Protein AF-A0A352DT63-F1 (afdb_monomer)

Solvent-accessible surface area (backbone atoms only — not comparable to full-atom values): 11750 Å² total; per-residue (Å²): 134,89,80,90,82,90,89,78,76,78,71,71,62,65,70,66,62,72,73,72,70,85,79,79,80,89,70,88,74,76,84,83,75,89,85,65,89,68,64,56,59,55,52,52,47,53,51,46,47,52,53,37,53,51,38,51,52,53,45,51,51,46,51,5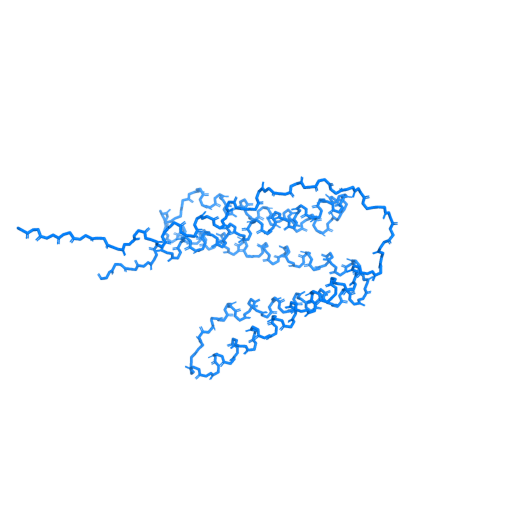3,48,32,65,74,59,87,46,72,73,58,52,73,69,57,54,52,50,42,51,53,51,37,58,54,34,52,52,51,44,50,24,64,75,62,76,40,74,66,51,55,49,56,52,49,33,54,50,28,48,55,50,26,51,51,32,46,54,52,38,56,47,51,52,53,46,22,74,79,34,68,85,79,48,55,72,65,58,54,52,53,35,51,53,48,27,53,53,26,49,51,49,28,50,43,53,74,40,55,84,78,43,83,41,75,65,52,52,50,48,57,52,50,52,52,52,51,52,52,51,53,52,51,51,52,53,54,57,58,57,68,71,68,63,76,80,131

Structure (mmCIF, N/CA/C/O backbone):
data_AF-A0A352DT63-F1
#
_entry.id   AF-A0A352DT63-F1
#
loop_
_atom_site.group_PDB
_atom_site.id
_atom_site.type_symbol
_atom_site.label_atom_id
_atom_site.label_alt_id
_atom_site.label_comp_id
_atom_site.label_asym_id
_atom_site.label_entity_id
_atom_site.label_seq_id
_atom_site.pdbx_PDB_ins_code
_atom_site.Cartn_x
_atom_site.Cartn_y
_atom_site.Cartn_z
_atom_site.occupancy
_atom_site.B_iso_or_equiv
_atom_site.auth_seq_id
_atom_site.auth_comp_id
_atom_site.auth_asym_id
_atom_site.auth_atom_id
_atom_site.pdbx_PDB_model_num
ATOM 1 N N . MET A 1 1 ? -39.890 36.787 19.859 1.00 37.75 1 MET A N 1
ATOM 2 C CA . MET A 1 1 ? -39.275 37.767 18.934 1.00 37.75 1 MET A CA 1
ATOM 3 C C . MET A 1 1 ? -37.841 37.299 18.679 1.00 37.75 1 MET A C 1
ATOM 5 O O . MET A 1 1 ? -37.093 37.230 19.637 1.00 37.75 1 MET A O 1
ATOM 9 N N . HIS A 1 2 ? -37.571 36.557 17.591 1.00 39.00 2 HIS A N 1
ATOM 10 C CA . HIS A 1 2 ? -36.960 37.035 16.320 1.00 39.00 2 HIS A CA 1
ATOM 11 C C . HIS A 1 2 ? -35.608 37.739 16.563 1.00 39.00 2 HIS A C 1
ATOM 13 O O . HIS A 1 2 ? -35.592 38.704 17.307 1.00 39.00 2 HIS A O 1
ATOM 19 N N . ALA A 1 3 ? -34.448 37.323 16.036 1.00 39.38 3 ALA A N 1
ATOM 20 C CA . ALA A 1 3 ? -34.068 36.844 14.695 1.00 39.38 3 ALA A CA 1
ATOM 21 C C . ALA A 1 3 ? -32.770 35.979 14.798 1.00 39.38 3 ALA A C 1
ATOM 23 O O . ALA A 1 3 ? -31.960 36.230 15.680 1.00 39.38 3 ALA A O 1
ATOM 24 N N . ARG A 1 4 ? -32.606 34.836 14.097 1.00 42.03 4 ARG A N 1
ATOM 25 C CA . ARG A 1 4 ? -32.026 34.654 12.731 1.00 42.03 4 ARG A CA 1
ATOM 26 C C . ARG A 1 4 ? -30.6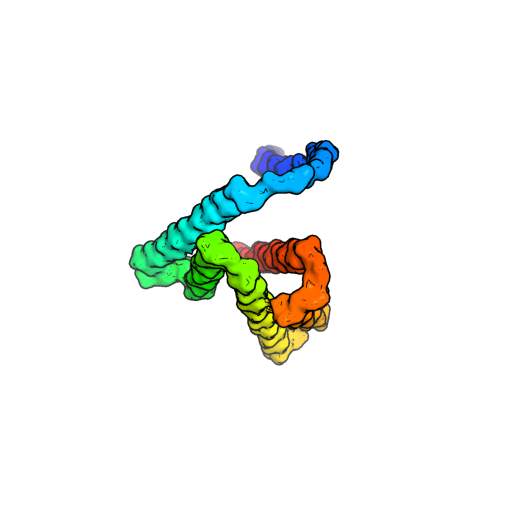49 35.344 12.567 1.00 42.03 4 ARG A C 1
ATOM 28 O O . ARG A 1 4 ? -30.526 36.492 12.939 1.00 42.03 4 ARG A O 1
ATOM 35 N N . SER A 1 5 ? -29.607 34.830 11.908 1.00 45.44 5 SER A N 1
ATOM 36 C CA . SER A 1 5 ? -29.366 33.659 11.052 1.00 45.44 5 SER A CA 1
ATOM 37 C C . SER A 1 5 ? -28.045 33.931 10.289 1.00 45.44 5 SER A C 1
ATOM 39 O O . SER A 1 5 ? -27.825 35.071 9.902 1.00 45.44 5 SER A O 1
ATOM 41 N N . ARG A 1 6 ? -27.304 32.868 9.923 1.00 50.22 6 ARG A N 1
ATOM 42 C CA . ARG A 1 6 ? -26.313 32.742 8.813 1.00 50.22 6 ARG A CA 1
ATOM 43 C C . ARG A 1 6 ? -24.900 33.329 8.979 1.00 50.22 6 ARG A C 1
ATOM 45 O O . ARG A 1 6 ? -24.701 34.520 8.816 1.00 50.22 6 ARG A O 1
ATOM 52 N N . SER A 1 7 ? -23.911 32.426 9.042 1.00 41.22 7 SER A N 1
ATOM 53 C CA . SER A 1 7 ? -22.659 32.515 8.258 1.00 41.22 7 SER A CA 1
ATOM 54 C C . SER A 1 7 ? -21.830 31.215 8.354 1.00 41.22 7 SER A C 1
ATOM 56 O O . SER A 1 7 ? -20.724 31.205 8.881 1.00 41.22 7 SER A O 1
ATOM 58 N N . VAL A 1 8 ? -22.353 30.079 7.873 1.00 45.84 8 VAL A N 1
ATOM 59 C CA . VAL A 1 8 ? -21.548 28.833 7.728 1.00 45.84 8 VAL A CA 1
ATOM 60 C C . VAL A 1 8 ? -21.597 28.284 6.288 1.00 45.84 8 VAL A C 1
ATOM 62 O O . VAL A 1 8 ? -20.957 27.294 5.950 1.00 45.84 8 VAL A O 1
ATOM 65 N N . GLY A 1 9 ? -22.315 28.960 5.384 1.00 43.62 9 GLY A N 1
ATOM 66 C CA . GLY A 1 9 ? -22.549 28.484 4.015 1.00 43.62 9 GLY A CA 1
ATOM 67 C C . GLY A 1 9 ? -21.440 28.777 2.998 1.00 43.62 9 GLY A C 1
ATOM 68 O O . GLY A 1 9 ? -21.448 28.177 1.931 1.00 43.62 9 GLY A O 1
ATOM 69 N N . ALA A 1 10 ? -20.483 29.664 3.289 1.00 41.56 10 ALA A N 1
ATOM 70 C CA . ALA A 1 10 ? -19.570 30.172 2.256 1.00 41.56 10 ALA A CA 1
ATOM 71 C C . ALA A 1 10 ? -18.283 29.348 2.061 1.00 41.56 10 ALA A C 1
ATOM 73 O O . ALA A 1 10 ? -17.637 29.471 1.029 1.00 41.56 10 ALA A O 1
ATOM 74 N N . HIS A 1 11 ? -17.884 28.502 3.017 1.00 36.06 11 HIS A N 1
ATOM 75 C CA . HIS A 1 11 ? -16.618 27.749 2.916 1.00 36.06 11 HIS A CA 1
ATOM 76 C C . HIS A 1 11 ? -16.793 26.304 2.438 1.00 36.06 11 HIS A C 1
ATOM 78 O O . HIS A 1 11 ? -15.819 25.653 2.072 1.00 36.06 11 HIS A O 1
ATOM 84 N N . ARG A 1 12 ? -18.032 25.798 2.387 1.00 43.47 12 ARG A N 1
ATOM 85 C CA . ARG A 1 12 ? -18.320 24.420 1.956 1.00 43.47 12 ARG A CA 1
ATOM 86 C C . ARG A 1 12 ? -18.460 24.247 0.441 1.00 43.47 12 ARG A C 1
ATOM 88 O O . ARG A 1 12 ? -18.419 23.119 -0.028 1.00 43.47 12 ARG A O 1
ATOM 95 N N . LEU A 1 13 ? -18.563 25.337 -0.320 1.00 37.47 13 LEU A N 1
ATOM 96 C CA . LEU A 1 13 ? -18.678 25.295 -1.785 1.00 37.47 13 LEU A CA 1
ATOM 97 C C . LEU A 1 13 ? -17.364 25.582 -2.529 1.00 37.47 13 LEU A C 1
ATOM 99 O O . LEU A 1 13 ? -17.257 25.239 -3.700 1.00 37.47 13 LEU A O 1
ATOM 103 N N . ALA A 1 14 ? -16.342 26.129 -1.863 1.00 38.94 14 ALA A N 1
ATOM 104 C CA . ALA A 1 14 ? -15.062 26.428 -2.511 1.00 38.94 14 ALA A CA 1
ATOM 105 C C . ALA A 1 14 ? -14.136 25.202 -2.634 1.00 38.94 14 ALA A C 1
ATOM 107 O O . ALA A 1 14 ? -13.337 25.133 -3.562 1.00 38.94 14 ALA A O 1
ATOM 108 N N . LEU A 1 15 ? -14.258 24.207 -1.745 1.00 36.56 15 LEU A N 1
ATOM 109 C CA . LEU A 1 15 ? -13.379 23.029 -1.774 1.00 36.56 15 LEU A CA 1
ATOM 110 C C . LEU A 1 15 ? -13.864 21.907 -2.707 1.00 36.56 15 LEU A C 1
ATOM 112 O O . LEU A 1 15 ? -13.077 21.037 -3.061 1.00 36.56 15 LEU A O 1
ATOM 116 N N . LEU A 1 16 ? -15.138 21.924 -3.121 1.00 35.06 16 LEU A N 1
ATOM 117 C CA . LEU A 1 16 ? -15.696 20.900 -4.015 1.00 35.06 16 LEU A CA 1
ATOM 118 C C . LEU A 1 16 ? -15.530 21.238 -5.508 1.00 35.06 16 LEU A C 1
ATOM 120 O O . LEU A 1 16 ? -15.632 20.347 -6.341 1.00 35.06 16 LEU A O 1
ATOM 124 N N . ALA A 1 17 ? -15.230 22.496 -5.852 1.00 36.22 17 ALA A N 1
ATOM 125 C CA . ALA A 1 17 ? -15.011 22.923 -7.238 1.00 36.22 17 ALA A CA 1
ATOM 126 C C . ALA A 1 17 ? -13.574 22.671 -7.743 1.00 36.22 17 ALA A C 1
ATOM 128 O O . ALA A 1 17 ? -13.329 22.713 -8.946 1.00 36.22 17 ALA A O 1
ATOM 129 N N . ALA A 1 18 ? -12.622 22.382 -6.850 1.00 36.56 18 ALA A N 1
ATOM 130 C CA . ALA A 1 18 ? -11.223 22.167 -7.227 1.00 36.56 18 ALA A CA 1
ATOM 131 C C . ALA A 1 18 ? -10.913 20.729 -7.693 1.00 36.56 18 ALA A C 1
ATOM 133 O O . ALA A 1 18 ? -9.863 20.510 -8.290 1.00 36.56 18 ALA A O 1
ATOM 134 N N . LEU A 1 19 ? -11.806 19.755 -7.460 1.00 38.78 19 LEU A N 1
ATOM 135 C CA . LEU A 1 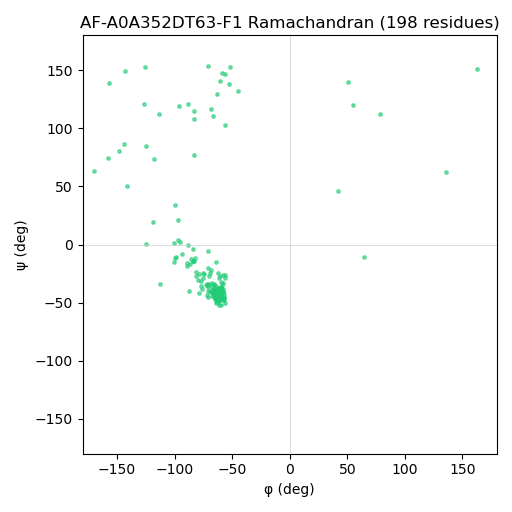19 ? -11.581 18.355 -7.860 1.00 38.78 19 LEU A CA 1
ATOM 136 C C . LEU A 1 19 ? -12.257 17.940 -9.177 1.00 38.78 19 LEU A C 1
ATOM 138 O O . LEU A 1 19 ? -11.927 16.885 -9.706 1.00 38.78 19 LEU A O 1
ATOM 142 N N . THR A 1 20 ? -13.146 18.753 -9.751 1.00 41.75 20 THR A N 1
ATOM 143 C CA . THR A 1 20 ? -13.822 18.443 -11.029 1.00 41.75 20 THR A CA 1
ATOM 144 C C . THR A 1 20 ? -13.172 19.089 -12.258 1.00 41.75 20 THR A C 1
ATOM 146 O O . THR A 1 20 ? -13.683 18.946 -13.363 1.00 41.75 20 THR A O 1
ATOM 149 N N . ALA A 1 21 ? -12.040 19.782 -12.104 1.00 35.94 21 ALA A N 1
ATOM 150 C CA . ALA A 1 21 ? -11.359 20.469 -13.208 1.00 35.94 21 ALA A CA 1
ATOM 151 C C . ALA A 1 21 ? -10.220 19.661 -13.870 1.00 35.94 21 ALA A C 1
ATOM 153 O O . ALA A 1 21 ? -9.593 20.160 -14.799 1.00 35.94 21 ALA A O 1
ATOM 154 N N . LEU A 1 22 ? -9.952 18.418 -13.447 1.00 42.66 22 LEU A N 1
ATOM 155 C CA . LEU A 1 22 ? -8.900 17.569 -14.041 1.00 42.66 22 LEU A CA 1
ATOM 156 C C . LEU A 1 22 ? -9.410 16.575 -15.103 1.00 42.66 22 LEU A C 1
ATOM 158 O O . LEU A 1 22 ? -8.746 15.585 -15.392 1.00 42.66 22 LEU A O 1
ATOM 162 N N . SER A 1 23 ? -10.576 16.816 -15.711 1.00 41.12 23 SER A N 1
ATOM 163 C CA . SER A 1 23 ? -11.187 15.863 -16.660 1.00 41.12 23 SER A CA 1
ATOM 164 C C . SER A 1 23 ? -11.378 16.396 -18.081 1.00 41.12 23 SER A C 1
ATOM 166 O O . SER A 1 23 ? -12.162 15.846 -18.848 1.00 41.12 23 SER A O 1
ATOM 168 N N . SER A 1 24 ? -10.671 17.451 -18.488 1.00 43.91 24 SER A N 1
ATOM 169 C CA . SER A 1 24 ? -10.720 17.912 -19.883 1.00 43.91 24 SER A CA 1
ATOM 170 C C . SER A 1 24 ? -9.403 18.523 -20.334 1.00 43.91 24 SER A C 1
ATOM 172 O O . SER A 1 24 ? -9.251 19.736 -20.396 1.00 43.91 24 SER A O 1
ATOM 174 N N . SER A 1 25 ? -8.456 17.655 -20.686 1.00 36.09 25 SER A N 1
ATOM 175 C CA . SER A 1 25 ? -7.567 17.908 -21.821 1.00 36.09 25 SER A CA 1
ATOM 176 C C . SER A 1 25 ? -6.990 16.582 -22.316 1.00 36.09 25 SER A C 1
ATOM 178 O O . SER A 1 25 ? -5.845 16.231 -22.051 1.00 36.09 25 SER A O 1
ATOM 180 N N . CYS A 1 26 ? -7.819 15.798 -23.009 1.00 37.38 26 CYS A N 1
ATOM 181 C CA . CYS A 1 26 ? -7.318 14.766 -23.911 1.00 37.38 26 CYS A CA 1
ATOM 182 C C . CYS A 1 26 ? -7.009 15.468 -25.239 1.00 37.38 26 CYS A C 1
ATOM 184 O O . CYS A 1 26 ? -7.811 15.466 -26.169 1.00 37.38 26 CYS A O 1
ATOM 186 N N . ALA A 1 27 ? -5.883 16.178 -25.277 1.00 36.72 27 ALA A N 1
ATOM 187 C CA . ALA A 1 27 ? -5.286 16.593 -26.533 1.00 36.72 27 ALA A CA 1
ATOM 188 C C . ALA A 1 27 ? -4.468 15.402 -27.038 1.00 36.72 27 ALA A C 1
ATOM 190 O O . ALA A 1 27 ? -3.515 14.979 -26.385 1.00 36.72 27 ALA A O 1
ATOM 191 N N . ALA A 1 28 ? -4.889 14.836 -28.167 1.00 48.59 28 ALA A N 1
ATOM 192 C CA . ALA A 1 28 ? -4.175 13.783 -28.870 1.00 48.59 28 ALA A CA 1
ATOM 193 C C . ALA A 1 28 ? -2.747 14.254 -29.191 1.00 48.59 28 ALA A C 1
ATOM 195 O O . ALA A 1 28 ? -2.537 15.057 -30.099 1.00 48.59 28 ALA A O 1
ATOM 196 N N . ALA A 1 29 ? -1.771 13.776 -28.421 1.00 39.72 29 ALA A N 1
ATOM 197 C CA . ALA A 1 29 ? -0.362 13.926 -28.741 1.00 39.72 29 ALA A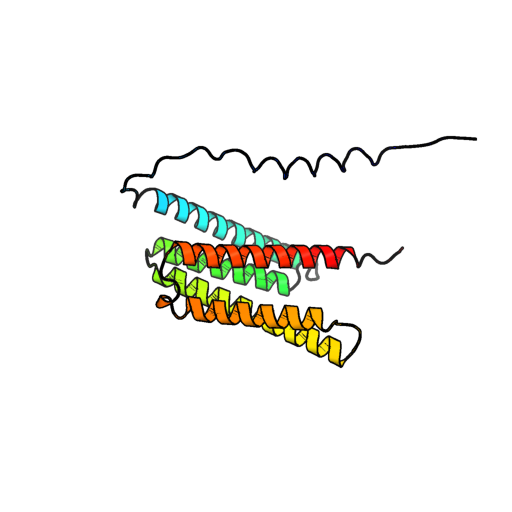 CA 1
ATOM 198 C C . ALA A 1 29 ? 0.052 12.743 -29.624 1.00 39.72 29 ALA A C 1
ATOM 200 O O . ALA A 1 29 ? -0.118 11.583 -29.248 1.00 39.72 29 ALA A O 1
ATOM 201 N N . ALA A 1 30 ? 0.539 13.065 -30.822 1.00 45.97 30 ALA A N 1
ATOM 202 C CA . ALA A 1 30 ? 1.121 12.128 -31.776 1.00 45.97 30 ALA A CA 1
ATOM 203 C C . ALA A 1 30 ? 2.226 11.268 -31.123 1.00 45.97 30 ALA A C 1
ATOM 205 O O . ALA A 1 30 ? 2.862 11.731 -30.171 1.00 45.97 30 ALA A O 1
ATOM 206 N N . PRO A 1 31 ? 2.477 10.037 -31.613 1.00 44.38 31 PRO A N 1
ATOM 207 C CA . PRO A 1 31 ? 3.473 9.162 -31.005 1.00 44.38 31 PRO A CA 1
ATOM 208 C C . PRO A 1 31 ? 4.864 9.807 -31.111 1.00 44.38 31 PRO A C 1
ATOM 210 O O . PRO A 1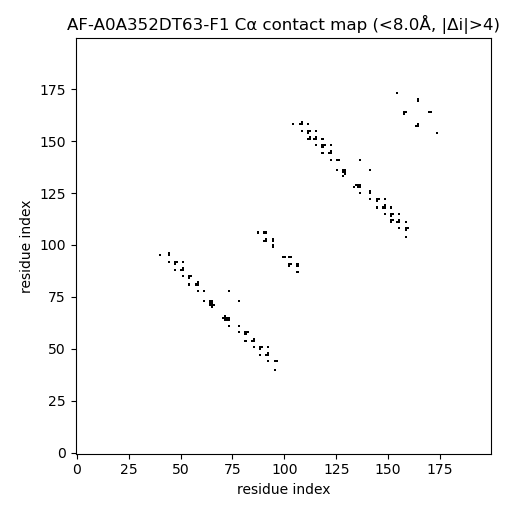 31 ? 5.242 10.225 -32.211 1.00 44.38 31 PRO A O 1
ATOM 213 N N . PRO A 1 32 ? 5.637 9.913 -30.014 1.00 48.19 32 PRO A N 1
ATOM 214 C CA . PRO A 1 32 ? 7.014 10.350 -30.120 1.00 48.19 32 PRO A CA 1
ATOM 215 C C . PRO A 1 32 ? 7.815 9.264 -30.836 1.00 48.19 32 PRO A C 1
ATOM 217 O O . PRO A 1 32 ? 7.935 8.131 -30.375 1.00 48.19 32 PRO A O 1
ATOM 220 N N . THR A 1 33 ? 8.325 9.652 -31.999 1.00 49.16 33 THR A N 1
ATOM 221 C CA . THR A 1 33 ? 9.372 8.975 -32.753 1.00 49.16 33 THR A CA 1
ATOM 222 C C . THR A 1 33 ? 10.594 8.731 -31.874 1.00 49.16 33 THR A C 1
ATOM 224 O O . THR A 1 33 ? 11.007 9.617 -31.123 1.00 49.16 33 THR A O 1
ATOM 227 N N . ASP A 1 34 ? 11.160 7.539 -32.018 1.00 53.75 34 ASP A N 1
ATOM 228 C CA . ASP A 1 34 ? 12.335 7.028 -31.323 1.00 53.75 34 ASP A CA 1
ATOM 229 C C . ASP A 1 34 ? 13.502 8.029 -31.242 1.00 53.75 34 ASP A C 1
ATOM 231 O O . ASP A 1 34 ? 13.925 8.593 -32.254 1.00 53.75 34 ASP A O 1
ATOM 235 N N . GLY A 1 35 ? 14.070 8.185 -30.037 1.00 48.81 35 GLY A N 1
ATOM 236 C CA . GLY A 1 35 ? 15.404 8.769 -29.843 1.00 48.81 35 GLY A CA 1
ATOM 237 C C . GLY A 1 35 ? 15.566 9.792 -28.712 1.00 48.81 35 GLY A C 1
ATOM 238 O O . GLY A 1 35 ? 15.980 10.915 -28.984 1.00 48.81 35 GLY A O 1
ATOM 239 N N . THR A 1 36 ? 15.346 9.425 -27.438 1.00 42.72 36 THR A N 1
ATOM 240 C CA . THR A 1 36 ? 15.625 10.344 -26.304 1.00 42.72 36 THR A CA 1
ATOM 241 C C . THR A 1 36 ? 16.229 9.658 -25.070 1.00 42.72 36 THR A C 1
ATOM 243 O O . THR A 1 36 ? 15.797 9.870 -23.944 1.00 42.72 36 THR A O 1
ATOM 246 N N . GLY A 1 37 ? 17.284 8.859 -25.237 1.00 42.34 37 GLY A N 1
ATOM 247 C CA . GLY A 1 37 ? 17.974 8.219 -24.101 1.00 42.34 37 GLY A CA 1
ATOM 248 C C . GLY A 1 37 ? 18.807 9.154 -23.199 1.00 42.34 37 GLY A C 1
ATOM 249 O O . GLY A 1 37 ? 19.342 8.696 -22.197 1.00 42.34 37 GLY A O 1
ATOM 250 N N . GLY A 1 38 ? 18.961 10.445 -23.532 1.00 41.88 38 GLY A N 1
ATOM 251 C CA . GLY A 1 38 ? 19.914 11.344 -22.849 1.00 41.88 38 GLY A CA 1
ATOM 252 C C . GLY A 1 38 ? 19.313 12.484 -22.017 1.00 41.88 38 GLY A C 1
ATOM 253 O O . GLY A 1 38 ? 19.877 12.857 -20.990 1.00 41.88 38 GLY A O 1
ATOM 254 N N . ALA A 1 39 ? 18.176 13.054 -22.427 1.00 43.34 39 ALA A N 1
ATOM 255 C CA . ALA A 1 39 ? 17.601 14.229 -21.761 1.00 43.34 39 ALA A CA 1
ATOM 256 C C . ALA A 1 39 ? 16.671 13.852 -20.591 1.00 43.34 39 ALA A C 1
ATOM 258 O O . ALA A 1 39 ? 16.755 14.469 -19.525 1.00 43.34 39 ALA A O 1
ATOM 259 N N . ASP A 1 40 ? 15.860 12.800 -20.746 1.00 49.81 40 ASP A N 1
ATOM 260 C CA . ASP A 1 40 ? 14.883 12.364 -19.736 1.00 49.81 40 ASP A CA 1
ATOM 261 C C . ASP A 1 40 ? 15.532 11.734 -18.496 1.00 49.81 40 ASP A C 1
ATOM 263 O O . ASP A 1 40 ? 15.117 12.024 -17.370 1.00 49.81 40 ASP A O 1
ATOM 267 N N . GLY A 1 41 ? 16.628 10.981 -18.666 1.00 53.06 41 GLY A N 1
ATOM 268 C CA . GLY A 1 41 ? 17.416 10.451 -17.544 1.00 53.06 41 GLY A CA 1
ATOM 269 C C . GLY A 1 41 ? 17.982 11.556 -16.640 1.00 53.06 41 GLY A C 1
ATOM 270 O O . GLY A 1 41 ? 18.046 11.407 -15.420 1.00 53.06 41 GLY A O 1
ATOM 271 N N . SER A 1 42 ? 18.301 12.728 -17.208 1.00 65.50 42 SER A N 1
ATOM 272 C CA . SER A 1 42 ? 18.785 13.880 -16.435 1.00 65.50 42 SER A CA 1
ATOM 273 C C . SER A 1 42 ? 17.684 14.538 -15.590 1.00 65.50 42 SER A C 1
ATOM 275 O O . SER A 1 42 ? 17.946 15.012 -14.481 1.00 65.50 42 SER A O 1
ATOM 277 N N . LEU A 1 43 ? 16.439 14.554 -16.079 1.00 58.91 43 LEU A N 1
ATOM 278 C CA . LEU A 1 43 ? 15.303 15.155 -15.382 1.00 58.91 43 LEU A CA 1
ATOM 279 C C . LEU A 1 43 ? 14.787 14.229 -14.279 1.00 58.91 43 LEU A C 1
ATOM 281 O O . LEU A 1 43 ? 14.531 14.697 -13.165 1.00 58.91 43 LEU A O 1
ATOM 285 N N . HIS A 1 44 ? 14.711 12.923 -14.551 1.00 61.59 44 HIS A N 1
ATOM 286 C CA . HIS A 1 44 ? 14.320 11.933 -13.552 1.00 61.59 44 HIS A CA 1
ATOM 287 C C . HIS A 1 44 ? 15.322 11.875 -12.393 1.00 61.59 44 HIS A C 1
ATOM 289 O O . HIS A 1 44 ? 14.916 12.008 -11.236 1.00 61.59 44 HIS A O 1
ATOM 295 N N . LEU A 1 45 ? 16.631 11.826 -12.681 1.00 71.56 45 LEU A N 1
ATOM 296 C CA . LEU A 1 45 ? 17.679 11.873 -11.657 1.00 71.56 45 LEU A CA 1
ATOM 297 C C . LEU A 1 45 ? 17.585 13.138 -10.787 1.00 71.56 45 LEU A C 1
ATOM 299 O O . LEU A 1 45 ? 17.693 13.068 -9.557 1.00 71.56 45 LEU A O 1
ATOM 303 N N . ARG A 1 46 ? 17.338 14.307 -11.396 1.00 68.88 46 ARG A N 1
ATOM 304 C CA . ARG A 1 46 ? 17.115 15.566 -10.661 1.00 68.88 46 ARG A CA 1
ATOM 305 C C . ARG A 1 46 ? 15.880 15.492 -9.765 1.00 68.88 46 ARG A C 1
ATOM 307 O O . ARG A 1 46 ? 15.939 15.941 -8.620 1.00 68.88 46 ARG A O 1
ATOM 314 N N . TYR A 1 47 ? 14.788 14.907 -10.252 1.00 73.00 47 TYR A N 1
ATOM 315 C CA . TYR A 1 47 ? 13.557 14.719 -9.487 1.00 73.00 47 TYR A CA 1
ATOM 316 C C . TYR A 1 47 ? 13.756 13.792 -8.279 1.00 73.00 47 TYR A C 1
ATOM 318 O O . TYR A 1 47 ? 13.415 14.171 -7.155 1.00 73.00 47 TYR A O 1
ATOM 326 N N . VAL A 1 48 ? 14.344 12.605 -8.466 1.00 72.06 48 VAL A N 1
ATOM 327 C CA . VAL A 1 48 ? 14.565 11.666 -7.352 1.00 72.06 48 VAL A CA 1
ATOM 328 C C . VAL A 1 48 ? 15.568 12.214 -6.336 1.00 72.06 48 VAL A C 1
ATOM 330 O O . VAL A 1 48 ? 15.367 12.047 -5.133 1.00 72.06 48 VAL A O 1
ATOM 333 N N . THR A 1 49 ? 16.577 12.966 -6.789 1.00 77.00 49 THR A N 1
ATOM 334 C CA . THR A 1 49 ? 17.526 13.664 -5.908 1.00 77.00 49 THR A CA 1
ATOM 335 C C . THR A 1 49 ? 16.819 14.730 -5.069 1.00 77.00 49 THR A C 1
ATOM 337 O O . THR A 1 49 ? 17.011 14.782 -3.857 1.00 77.00 49 THR A O 1
ATOM 340 N N . ALA A 1 50 ? 15.934 15.536 -5.666 1.00 70.06 50 ALA A N 1
ATOM 341 C CA . ALA A 1 50 ? 15.152 16.525 -4.923 1.00 70.06 50 ALA A CA 1
ATOM 342 C C . ALA A 1 50 ? 14.220 15.876 -3.881 1.00 70.06 50 ALA A C 1
ATOM 344 O O . ALA A 1 50 ? 14.069 16.389 -2.771 1.00 70.06 50 ALA A O 1
ATOM 345 N N . ARG A 1 51 ? 13.624 14.717 -4.196 1.00 67.25 51 ARG A N 1
ATOM 346 C CA . ARG A 1 51 ? 12.814 13.954 -3.230 1.00 67.25 51 ARG A CA 1
ATOM 347 C C . ARG A 1 51 ? 13.638 13.402 -2.075 1.00 67.25 51 ARG A C 1
ATOM 349 O O . ARG A 1 51 ? 13.133 13.383 -0.952 1.00 67.25 51 ARG A O 1
ATOM 356 N N . LEU A 1 52 ? 14.859 12.942 -2.348 1.00 82.19 52 LEU A N 1
ATOM 357 C CA . LEU A 1 52 ? 15.795 12.501 -1.318 1.00 82.19 52 LEU A CA 1
ATOM 358 C C . LEU A 1 52 ? 16.135 13.657 -0.368 1.00 82.19 52 LEU A C 1
ATOM 360 O O . LEU A 1 52 ? 16.028 13.494 0.844 1.00 82.19 52 LEU A O 1
ATOM 364 N N . GLU A 1 53 ? 16.462 14.833 -0.907 1.00 78.44 53 GLU A N 1
ATOM 365 C CA . GLU A 1 53 ? 16.737 16.026 -0.097 1.00 78.44 53 GLU A CA 1
ATOM 366 C C . GLU A 1 53 ? 15.534 16.437 0.765 1.00 78.44 53 GLU A C 1
ATOM 368 O O . GLU A 1 53 ? 15.687 16.685 1.960 1.00 78.44 53 GLU A O 1
ATOM 373 N N . LEU A 1 54 ? 14.315 16.402 0.218 1.00 70.62 54 LEU A N 1
ATOM 374 C CA . LEU A 1 54 ? 13.106 16.656 1.007 1.00 70.62 54 LEU A CA 1
ATOM 375 C C . LEU A 1 54 ? 12.944 15.654 2.164 1.00 70.62 54 LEU A C 1
ATOM 377 O O . LEU A 1 54 ? 12.647 16.056 3.286 1.00 70.62 54 LEU A O 1
ATOM 381 N N . ALA A 1 55 ? 13.168 14.359 1.921 1.00 75.19 55 ALA A N 1
ATOM 382 C CA . ALA A 1 55 ? 13.062 13.340 2.966 1.00 75.19 55 ALA A CA 1
ATOM 383 C C . ALA A 1 55 ? 14.102 13.531 4.088 1.00 75.19 55 ALA A C 1
ATOM 385 O O . ALA A 1 55 ? 13.781 13.305 5.256 1.00 75.19 55 ALA A O 1
ATOM 386 N N . LYS A 1 56 ? 15.321 13.986 3.757 1.00 85.44 56 LYS A N 1
ATOM 387 C CA . LYS A 1 56 ? 16.344 14.354 4.753 1.00 85.44 56 LYS A CA 1
ATOM 388 C C . LYS A 1 56 ? 15.875 15.516 5.626 1.00 85.44 56 LYS A C 1
ATOM 390 O O . LYS A 1 56 ? 15.968 15.424 6.848 1.00 85.44 56 LYS A O 1
ATOM 395 N N . LEU A 1 57 ? 15.333 16.568 5.009 1.00 78.75 57 LEU A N 1
ATOM 396 C CA . LEU A 1 57 ? 14.814 17.741 5.719 1.00 78.75 57 LEU A CA 1
ATOM 397 C C . LEU A 1 57 ? 13.635 17.384 6.636 1.00 78.75 57 LEU A C 1
ATOM 399 O O . LEU A 1 57 ? 13.583 17.849 7.775 1.00 78.75 57 LEU A O 1
ATOM 403 N N . ASP A 1 58 ? 12.716 16.529 6.179 1.00 77.12 58 ASP A N 1
ATOM 404 C CA . ASP A 1 58 ? 11.583 16.056 6.985 1.00 77.12 58 ASP A CA 1
ATOM 405 C C . ASP A 1 58 ? 12.057 15.270 8.222 1.00 77.12 58 ASP A C 1
ATOM 407 O O . ASP A 1 58 ? 11.583 15.511 9.337 1.00 77.12 58 ASP A O 1
ATOM 411 N N . LEU A 1 59 ? 13.027 14.363 8.050 1.00 87.94 59 LEU A N 1
ATOM 412 C CA . LEU A 1 59 ? 13.610 13.599 9.154 1.00 87.94 59 LEU A CA 1
ATOM 413 C C . LEU A 1 59 ? 14.376 14.503 10.129 1.00 87.94 59 LEU A C 1
ATOM 415 O O . LEU A 1 59 ? 14.245 14.353 11.344 1.00 87.94 59 LEU A O 1
ATOM 419 N N . GLU A 1 60 ? 15.156 15.457 9.623 1.00 92.25 60 GLU A N 1
ATOM 420 C CA . GLU A 1 60 ? 15.873 16.421 10.457 1.00 92.25 60 GLU A CA 1
ATOM 421 C C . GLU A 1 60 ? 14.906 17.279 11.279 1.00 92.25 60 GLU A C 1
ATOM 423 O O . GLU A 1 60 ? 15.090 17.445 12.488 1.00 92.25 60 GLU A O 1
ATOM 428 N N . LYS A 1 61 ? 13.833 17.772 10.655 1.00 86.31 61 LYS A N 1
ATOM 429 C CA . LYS A 1 61 ? 12.775 18.517 11.339 1.00 86.31 61 LYS A CA 1
ATOM 430 C C . LYS A 1 61 ? 12.146 17.687 12.459 1.00 86.31 61 LYS A C 1
ATOM 432 O O . LYS A 1 61 ? 12.016 18.194 13.574 1.00 86.31 61 LYS A O 1
ATOM 437 N N . ALA A 1 62 ? 11.812 16.424 12.193 1.00 83.94 62 ALA A N 1
ATOM 438 C CA . ALA A 1 62 ? 11.245 15.520 13.191 1.00 83.94 62 ALA A CA 1
ATOM 439 C C . ALA A 1 62 ? 12.212 15.264 14.365 1.00 83.94 62 ALA A C 1
ATOM 441 O O . ALA A 1 62 ? 11.810 15.301 15.530 1.00 83.94 62 ALA A O 1
ATOM 442 N N . ARG A 1 63 ? 13.512 15.096 14.082 1.00 91.69 63 ARG A N 1
ATOM 443 C CA . ARG A 1 63 ? 14.557 14.966 15.114 1.00 91.69 63 ARG A CA 1
ATOM 444 C C . ARG A 1 63 ? 14.658 16.217 15.984 1.00 91.69 63 ARG A C 1
ATOM 446 O O . ARG A 1 63 ? 14.662 16.096 17.206 1.00 91.69 63 ARG A O 1
ATOM 453 N N . ARG A 1 64 ? 14.679 17.410 15.379 1.00 88.88 64 ARG A N 1
ATOM 454 C CA . ARG A 1 64 ? 14.716 18.686 16.117 1.00 88.88 64 ARG A CA 1
ATOM 455 C C . ARG A 1 64 ? 13.478 18.865 17.001 1.00 88.88 64 ARG A C 1
ATOM 457 O O . ARG A 1 64 ? 13.610 19.273 18.150 1.00 88.88 64 ARG A O 1
ATOM 464 N N . GLN A 1 65 ? 12.291 18.507 16.510 1.00 82.88 65 GLN A N 1
ATOM 465 C CA . GLN A 1 65 ? 11.054 18.551 17.302 1.00 82.88 65 GLN A CA 1
ATOM 466 C C . GLN A 1 65 ? 11.126 17.646 18.540 1.00 82.88 65 GLN A C 1
ATOM 468 O O . GLN A 1 65 ? 10.766 18.075 19.635 1.00 82.88 65 GLN A O 1
ATOM 473 N N . ASN A 1 66 ? 11.664 16.432 18.395 1.00 87.88 66 ASN A N 1
ATOM 474 C CA . ASN A 1 66 ? 11.852 15.512 19.519 1.00 87.88 66 ASN A CA 1
ATOM 475 C C . ASN A 1 66 ? 12.944 15.960 20.506 1.00 87.88 66 ASN A C 1
ATOM 477 O O . ASN A 1 66 ? 12.864 15.617 21.681 1.00 87.88 66 ASN A O 1
ATOM 481 N N . GLN A 1 67 ? 13.941 16.731 20.061 1.00 87.56 67 GLN A N 1
ATOM 482 C CA . GLN A 1 67 ? 14.994 17.273 20.930 1.00 87.56 67 GLN A CA 1
ATOM 483 C C . GLN A 1 67 ? 14.517 18.458 21.782 1.00 87.56 67 GLN A C 1
ATOM 485 O O . GLN A 1 67 ? 14.906 18.571 22.940 1.00 87.56 67 GLN A O 1
ATOM 490 N N . VAL A 1 68 ? 13.682 19.344 21.227 1.00 80.88 68 VAL A N 1
ATOM 491 C CA . VAL A 1 68 ? 13.270 20.594 21.897 1.00 80.88 68 VAL A CA 1
ATOM 492 C C . VAL A 1 68 ? 12.206 20.365 22.976 1.00 80.88 68 VAL A C 1
ATOM 494 O O . VAL A 1 68 ? 12.163 21.090 23.966 1.00 80.88 68 VAL A O 1
ATOM 497 N N . ALA A 1 69 ? 11.335 19.371 22.809 1.00 69.44 69 ALA A N 1
ATOM 498 C CA . ALA A 1 69 ? 10.103 19.269 23.589 1.00 69.44 69 ALA A CA 1
ATOM 499 C C . ALA A 1 69 ? 10.214 18.510 24.927 1.00 69.44 69 ALA A C 1
ATOM 501 O O . ALA A 1 69 ? 9.204 18.351 25.613 1.00 69.44 69 ALA A O 1
ATOM 502 N N . GLY A 1 70 ? 11.390 17.984 25.294 1.00 66.44 70 GLY A N 1
ATOM 503 C CA . GLY A 1 70 ? 11.591 17.171 26.511 1.00 66.44 70 GLY A CA 1
ATOM 504 C C . GLY A 1 70 ? 10.834 15.829 26.535 1.00 66.44 70 GLY A C 1
ATOM 505 O O . GLY A 1 70 ? 11.106 14.977 27.375 1.00 66.44 70 GLY A O 1
ATOM 506 N N . SER A 1 71 ? 9.916 15.618 25.591 1.00 70.25 71 SER A N 1
ATOM 507 C CA . SER A 1 71 ? 9.159 14.398 25.325 1.00 70.25 71 SER A CA 1
ATOM 508 C C . SER A 1 71 ? 8.985 14.236 23.804 1.00 70.25 71 SER A C 1
ATOM 510 O O . SER A 1 71 ? 8.946 15.247 23.094 1.00 70.25 71 SER A O 1
ATOM 512 N N . PRO A 1 72 ? 8.907 13.003 23.264 1.00 76.69 72 PRO A N 1
ATOM 513 C CA . PRO A 1 72 ? 8.819 12.793 21.820 1.00 76.69 72 PRO A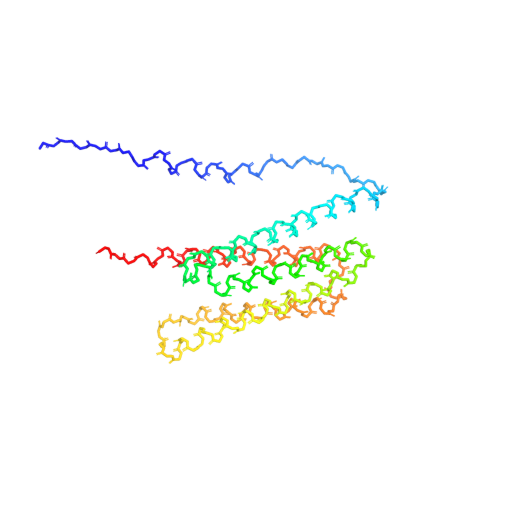 CA 1
ATOM 514 C C . PRO A 1 72 ? 7.494 13.336 21.269 1.00 76.69 72 PRO A C 1
ATOM 516 O O . PRO A 1 72 ? 6.434 12.774 21.537 1.00 76.69 72 PRO A O 1
ATOM 519 N N . GLN A 1 73 ? 7.547 14.418 20.488 1.00 82.00 73 GLN A N 1
ATOM 520 C CA . GLN A 1 73 ? 6.372 14.959 19.794 1.00 82.00 73 GLN A CA 1
ATOM 521 C C . GLN A 1 73 ? 6.046 14.191 18.517 1.00 82.00 73 GLN A C 1
ATOM 523 O O . GLN A 1 73 ? 4.884 14.093 18.130 1.00 82.00 73 GLN A O 1
ATOM 528 N N . VAL A 1 74 ? 7.066 13.638 17.864 1.00 81.44 74 VAL A N 1
ATOM 529 C CA . VAL A 1 74 ? 6.920 12.748 16.717 1.00 81.44 74 VAL A CA 1
ATOM 530 C C . VAL A 1 74 ? 6.976 11.304 17.220 1.00 81.44 74 VAL A C 1
ATOM 532 O O . VAL A 1 74 ? 8.004 10.900 17.780 1.00 81.44 74 VAL A O 1
ATOM 535 N N . PRO A 1 75 ? 5.908 10.508 17.018 1.00 84.06 75 PRO A N 1
ATOM 536 C CA . PRO A 1 75 ? 5.866 9.110 17.425 1.00 84.06 75 PRO A CA 1
ATOM 537 C C . PRO A 1 75 ? 7.018 8.285 16.839 1.00 84.06 75 PRO A C 1
ATOM 539 O O . PRO A 1 75 ? 7.425 8.471 15.691 1.00 84.06 75 PRO A O 1
ATOM 542 N N . ALA A 1 76 ? 7.495 7.288 17.588 1.00 83.69 76 ALA A N 1
ATOM 543 C CA . ALA A 1 76 ? 8.564 6.394 17.130 1.00 83.69 76 ALA A CA 1
ATOM 544 C C . ALA A 1 76 ? 8.196 5.606 15.852 1.00 83.69 76 ALA A C 1
ATOM 546 O O . ALA A 1 76 ? 9.070 5.238 15.069 1.00 83.69 76 ALA A O 1
ATOM 547 N N . SER A 1 77 ? 6.905 5.345 15.612 1.00 72.94 77 SER A N 1
ATOM 548 C CA . SER A 1 77 ? 6.420 4.775 14.345 1.00 72.94 77 SER A CA 1
ATOM 549 C C . SER A 1 77 ? 6.678 5.699 13.158 1.00 72.94 77 SER A C 1
ATOM 551 O O . SER A 1 77 ? 7.081 5.234 12.095 1.00 72.94 77 SER A O 1
ATOM 553 N N . ASP A 1 78 ? 6.477 6.999 13.347 1.00 75.25 78 ASP A N 1
ATOM 554 C CA . ASP A 1 78 ? 6.579 7.996 12.285 1.00 75.25 78 ASP A CA 1
ATOM 555 C C . ASP A 1 78 ? 8.049 8.292 11.982 1.00 75.25 78 ASP A C 1
ATOM 557 O O . ASP A 1 78 ? 8.430 8.385 10.817 1.00 75.25 78 ASP A O 1
ATOM 561 N N . MET A 1 79 ? 8.901 8.289 13.014 1.00 90.44 79 MET A N 1
ATOM 562 C CA . MET A 1 79 ? 10.360 8.312 12.860 1.00 90.44 79 MET A CA 1
ATOM 563 C C . MET A 1 79 ? 10.859 7.143 12.001 1.00 90.44 79 MET A C 1
ATOM 565 O O . MET A 1 79 ? 11.549 7.364 11.007 1.00 90.44 79 MET A O 1
ATOM 569 N N . ARG A 1 80 ? 10.438 5.908 12.316 1.00 84.50 80 ARG A N 1
ATOM 570 C CA . ARG A 1 80 ? 10.806 4.717 11.530 1.00 84.50 80 ARG A CA 1
ATOM 571 C C . ARG A 1 80 ? 10.311 4.797 10.085 1.00 84.50 80 ARG A C 1
ATOM 573 O O . ARG A 1 80 ? 11.022 4.383 9.174 1.00 84.50 80 ARG A O 1
ATOM 580 N N . ARG A 1 81 ? 9.117 5.357 9.848 1.00 74.94 81 ARG A N 1
ATOM 581 C CA . ARG A 1 81 ? 8.591 5.582 8.488 1.00 74.94 81 ARG A CA 1
ATOM 582 C C . ARG A 1 81 ? 9.438 6.581 7.700 1.00 74.94 81 ARG A C 1
ATOM 584 O O . ARG A 1 81 ? 9.704 6.340 6.523 1.00 74.94 81 ARG A O 1
ATOM 591 N N . LEU A 1 82 ? 9.869 7.678 8.325 1.00 78.44 82 LEU A N 1
ATOM 592 C CA . LEU A 1 82 ? 10.739 8.673 7.688 1.00 78.44 82 LEU A CA 1
ATOM 593 C C . LEU A 1 82 ? 12.109 8.080 7.333 1.00 78.44 82 LEU A C 1
ATOM 595 O O . LEU A 1 82 ? 12.590 8.283 6.221 1.00 78.44 82 LEU A O 1
ATOM 599 N N . GLU A 1 83 ? 12.697 7.289 8.230 1.00 88.31 83 GLU A N 1
ATOM 600 C CA . GLU A 1 83 ? 13.973 6.602 7.993 1.00 88.31 83 GLU A CA 1
ATOM 601 C C . GLU A 1 83 ? 13.867 5.551 6.880 1.00 88.31 83 GLU A C 1
ATOM 603 O O . GLU A 1 83 ? 14.696 5.526 5.971 1.00 88.31 83 GLU A O 1
ATOM 608 N N . ALA A 1 84 ? 12.801 4.744 6.876 1.00 75.56 84 ALA A N 1
ATOM 609 C CA . ALA A 1 84 ? 12.543 3.779 5.809 1.00 75.56 84 ALA A CA 1
ATOM 610 C C . ALA A 1 84 ? 12.348 4.464 4.444 1.00 75.56 84 ALA A C 1
ATOM 612 O O . ALA A 1 84 ? 12.861 3.995 3.425 1.00 75.56 84 ALA A O 1
ATOM 613 N N . ARG A 1 85 ? 11.643 5.605 4.415 1.00 80.44 85 ARG A N 1
ATOM 614 C CA . ARG A 1 85 ? 11.469 6.416 3.201 1.00 80.44 85 ARG A CA 1
ATOM 615 C C . ARG A 1 85 ? 12.799 6.978 2.703 1.00 80.44 85 ARG A C 1
ATOM 617 O O . ARG A 1 85 ? 13.028 6.962 1.494 1.00 80.44 85 ARG A O 1
ATOM 624 N N . LEU A 1 86 ? 13.653 7.464 3.604 1.00 85.31 86 LEU A N 1
ATOM 625 C CA . LEU A 1 86 ? 14.978 7.973 3.256 1.00 85.31 86 LEU A CA 1
ATOM 626 C C . LEU A 1 86 ? 15.832 6.869 2.621 1.00 85.31 86 LEU A C 1
ATOM 628 O O . LEU A 1 86 ? 16.284 7.034 1.491 1.00 85.31 86 LEU A O 1
ATOM 632 N N . ALA A 1 87 ? 15.941 5.715 3.283 1.00 82.62 87 ALA A N 1
ATOM 633 C CA . ALA A 1 87 ? 16.703 4.571 2.783 1.00 82.62 87 ALA A CA 1
ATOM 634 C C . ALA A 1 87 ? 16.203 4.088 1.407 1.00 82.62 87 ALA A C 1
ATOM 636 O O . ALA A 1 87 ? 16.991 3.738 0.529 1.00 82.62 87 ALA A O 1
ATOM 637 N N . ALA A 1 88 ? 14.884 4.097 1.183 1.00 75.19 88 ALA A N 1
ATOM 638 C CA . ALA A 1 88 ? 14.309 3.746 -0.112 1.00 75.19 88 ALA A CA 1
ATOM 639 C C . ALA A 1 88 ? 14.682 4.750 -1.218 1.00 75.19 88 ALA A C 1
ATOM 641 O O . ALA A 1 88 ? 14.937 4.339 -2.348 1.00 75.19 88 ALA A O 1
ATOM 642 N N . LEU A 1 89 ? 14.710 6.052 -0.915 1.00 75.38 89 LEU A N 1
ATOM 643 C CA . LEU A 1 89 ? 15.087 7.092 -1.877 1.00 75.38 89 LEU A CA 1
ATOM 644 C C . LEU A 1 89 ? 16.591 7.094 -2.170 1.00 75.38 89 LEU A C 1
ATOM 646 O O . LEU A 1 89 ? 16.972 7.322 -3.313 1.00 75.38 89 LEU A O 1
ATOM 650 N N . GLU A 1 90 ? 17.437 6.789 -1.184 1.00 85.31 90 GLU A N 1
ATOM 651 C CA . GLU A 1 90 ? 18.884 6.637 -1.387 1.00 85.31 90 GLU A CA 1
ATOM 652 C C . GLU A 1 90 ? 19.194 5.518 -2.384 1.00 85.31 90 GLU A C 1
ATOM 654 O O . GLU A 1 90 ? 19.987 5.722 -3.302 1.00 85.31 90 GLU A O 1
ATOM 659 N N . LYS A 1 91 ? 18.504 4.376 -2.271 1.00 77.81 91 LYS A N 1
ATOM 660 C CA . LYS A 1 91 ? 18.627 3.266 -3.227 1.00 77.81 91 LYS A CA 1
ATOM 661 C C . LYS A 1 91 ? 18.178 3.647 -4.635 1.00 77.81 91 LYS A C 1
ATOM 663 O O . LYS A 1 91 ? 18.865 3.314 -5.591 1.00 77.81 91 LYS A O 1
ATOM 668 N N . VAL A 1 92 ? 17.066 4.378 -4.765 1.00 74.38 92 VAL A N 1
ATOM 669 C CA . VAL A 1 92 ? 16.589 4.865 -6.072 1.00 74.38 92 VAL A CA 1
ATOM 670 C C . VAL A 1 92 ? 17.613 5.811 -6.696 1.00 74.38 92 VAL A C 1
ATOM 672 O O . VAL A 1 92 ? 17.989 5.628 -7.843 1.00 74.38 92 VAL A O 1
ATOM 675 N N . VAL A 1 93 ? 18.133 6.782 -5.939 1.00 79.88 93 VAL A N 1
ATOM 676 C CA . VAL A 1 93 ? 19.163 7.703 -6.448 1.00 79.88 93 VAL A CA 1
ATOM 677 C C . VAL A 1 93 ? 20.447 6.957 -6.823 1.00 79.88 93 VAL A C 1
ATOM 679 O O . VAL A 1 93 ? 21.079 7.310 -7.815 1.00 79.88 93 VAL A O 1
ATOM 682 N N . ALA A 1 94 ? 20.846 5.939 -6.055 1.00 80.25 94 ALA A N 1
ATOM 683 C CA . ALA A 1 94 ? 22.003 5.109 -6.379 1.00 80.25 94 ALA A CA 1
ATOM 684 C C . ALA A 1 94 ? 21.795 4.304 -7.673 1.00 80.25 94 ALA A C 1
ATOM 686 O O . ALA A 1 94 ? 22.691 4.290 -8.512 1.00 80.25 94 ALA A O 1
ATOM 687 N N . ALA A 1 95 ? 20.614 3.710 -7.870 1.00 70.88 95 ALA A N 1
ATOM 688 C CA . ALA A 1 95 ? 20.266 2.976 -9.087 1.00 70.88 95 ALA A CA 1
ATOM 689 C C . ALA A 1 95 ? 20.239 3.891 -10.325 1.00 70.88 95 ALA A C 1
ATOM 691 O O . ALA A 1 95 ? 20.846 3.568 -11.344 1.00 70.88 95 ALA A O 1
ATOM 692 N N . GLU A 1 96 ? 19.643 5.082 -10.207 1.00 67.12 96 GLU A N 1
ATOM 693 C CA . GLU A 1 96 ? 19.587 6.083 -11.284 1.00 67.12 96 GLU A CA 1
ATOM 694 C C . GLU A 1 96 ? 20.971 6.639 -11.650 1.00 67.12 96 GLU A C 1
ATOM 696 O O . GLU A 1 96 ? 21.255 6.912 -12.814 1.00 67.12 96 GLU A O 1
ATOM 701 N N . LYS A 1 97 ? 21.870 6.785 -10.667 1.00 76.50 97 LYS A N 1
ATOM 702 C CA . LYS A 1 97 ? 23.275 7.154 -10.916 1.00 76.50 97 LYS A CA 1
ATOM 703 C C . LYS A 1 97 ? 24.098 6.004 -11.496 1.00 76.50 97 LYS A C 1
ATOM 705 O O . LYS A 1 97 ? 25.112 6.268 -12.136 1.00 76.50 97 LYS A O 1
ATOM 710 N N . GLY A 1 98 ? 23.696 4.762 -11.232 1.00 67.69 98 GLY A N 1
ATOM 711 C CA . GLY A 1 98 ? 24.390 3.546 -11.650 1.00 67.69 98 GLY A CA 1
ATOM 712 C C . GLY A 1 98 ? 23.918 2.944 -12.977 1.00 67.69 98 GLY A C 1
ATOM 713 O O . GLY A 1 98 ? 24.567 2.015 -13.441 1.00 67.69 98 GLY A O 1
ATOM 714 N N . GLN A 1 99 ? 22.823 3.436 -13.580 1.00 55.16 99 GLN A N 1
ATOM 715 C CA . GLN A 1 99 ? 22.178 2.855 -14.775 1.00 55.16 99 GLN A CA 1
ATOM 716 C C . GLN A 1 99 ? 22.080 1.312 -14.736 1.00 55.16 99 GLN A C 1
ATOM 718 O O . GLN A 1 99 ? 22.370 0.635 -15.720 1.00 55.16 99 GLN A O 1
ATOM 723 N N . GLN A 1 100 ? 21.656 0.745 -13.601 1.00 50.19 100 GLN A N 1
ATOM 724 C CA . GLN A 1 100 ? 21.275 -0.668 -13.513 1.00 50.19 100 GLN A CA 1
ATOM 725 C C . GLN A 1 100 ? 19.776 -0.783 -13.224 1.00 50.19 100 GLN A C 1
ATOM 727 O O . GLN A 1 100 ? 19.317 -0.446 -12.132 1.00 50.19 100 GLN A O 1
ATOM 732 N N . ASP A 1 101 ? 19.036 -1.293 -14.213 1.00 56.94 101 ASP A N 1
ATOM 733 C CA . ASP A 1 101 ? 17.603 -1.632 -14.141 1.00 56.94 101 ASP A CA 1
ATOM 734 C C . ASP A 1 101 ? 17.323 -2.658 -13.010 1.00 56.94 101 ASP A C 1
ATOM 736 O O . ASP A 1 101 ? 16.268 -2.652 -12.369 1.00 56.94 101 ASP A O 1
ATOM 740 N N . ASP A 1 102 ? 18.335 -3.461 -12.659 1.00 57.62 102 ASP A N 1
ATOM 741 C CA . ASP A 1 102 ? 18.291 -4.480 -11.601 1.00 57.62 102 ASP A CA 1
ATOM 742 C C . ASP A 1 102 ? 17.979 -3.892 -10.210 1.00 57.62 102 ASP A C 1
ATOM 744 O O . ASP A 1 102 ? 17.217 -4.472 -9.429 1.00 57.62 102 ASP A O 1
ATOM 748 N N . GLY A 1 103 ? 18.484 -2.688 -9.907 1.00 62.84 103 GLY A N 1
ATOM 749 C CA . GLY A 1 103 ? 18.247 -2.029 -8.618 1.00 62.84 103 GLY A CA 1
ATOM 750 C C . GLY A 1 103 ? 16.794 -1.577 -8.426 1.00 62.84 103 GLY A C 1
ATOM 751 O O . GLY A 1 103 ? 16.308 -1.469 -7.292 1.00 62.84 103 GLY A O 1
ATOM 752 N N . GLN A 1 104 ? 16.069 -1.343 -9.524 1.00 71.56 104 GLN A N 1
ATOM 753 C CA . GLN A 1 104 ? 14.663 -0.964 -9.475 1.00 71.56 104 GLN A CA 1
ATOM 754 C C . GLN A 1 104 ? 13.796 -2.154 -9.054 1.00 71.56 104 GLN A C 1
ATOM 756 O O . GLN A 1 104 ? 12.925 -1.995 -8.194 1.00 71.56 104 GLN A O 1
ATOM 761 N N . VAL A 1 105 ? 14.053 -3.345 -9.605 1.00 79.56 105 VAL A N 1
ATOM 762 C CA . VAL A 1 105 ? 13.309 -4.573 -9.283 1.00 79.56 105 VAL A CA 1
ATOM 763 C C . VAL A 1 105 ? 13.525 -4.968 -7.823 1.00 79.56 105 VAL A C 1
ATOM 765 O O . VAL A 1 105 ? 12.549 -5.163 -7.096 1.00 79.56 105 VAL A O 1
ATOM 768 N N . GLU A 1 106 ? 14.770 -4.971 -7.338 1.00 81.00 106 GLU A N 1
ATOM 769 C CA . GLU A 1 106 ? 15.067 -5.244 -5.924 1.00 81.00 106 GLU A CA 1
ATOM 770 C C . GLU A 1 106 ? 14.354 -4.267 -4.977 1.00 81.00 106 GLU A C 1
ATOM 772 O O . GLU A 1 106 ? 13.808 -4.660 -3.938 1.00 81.00 106 GLU A O 1
ATOM 777 N N . GLY A 1 107 ? 14.308 -2.984 -5.351 1.00 81.31 107 GLY A N 1
ATOM 778 C CA . GLY A 1 107 ? 13.570 -1.961 -4.621 1.00 81.31 107 GLY A CA 1
ATOM 779 C C . GLY A 1 107 ? 12.067 -2.247 -4.550 1.00 81.31 107 GLY A C 1
ATOM 780 O O . GLY A 1 107 ? 11.461 -2.060 -3.490 1.00 81.31 107 GLY A O 1
ATOM 781 N N . GLN A 1 108 ? 11.462 -2.725 -5.640 1.00 84.38 108 GLN A N 1
ATOM 782 C CA . GLN A 1 108 ? 10.042 -3.090 -5.663 1.00 84.38 108 GLN A CA 1
ATOM 783 C C . GLN A 1 108 ? 9.758 -4.364 -4.866 1.00 84.38 108 GLN A C 1
ATOM 785 O O . GLN A 1 108 ? 8.803 -4.376 -4.090 1.00 84.38 108 GLN A O 1
ATOM 790 N N . ILE A 1 109 ? 10.623 -5.382 -4.945 1.00 87.00 109 ILE A N 1
ATOM 791 C CA . ILE A 1 109 ? 10.516 -6.593 -4.116 1.00 87.00 109 ILE A CA 1
ATOM 792 C C . ILE A 1 109 ? 10.554 -6.219 -2.630 1.00 87.00 109 ILE A C 1
ATOM 794 O O . ILE A 1 109 ? 9.706 -6.661 -1.853 1.00 87.00 109 ILE A O 1
ATOM 798 N N . ALA A 1 110 ? 11.509 -5.380 -2.216 1.00 85.94 110 ALA A N 1
ATOM 799 C CA . ALA A 1 110 ? 11.628 -4.952 -0.824 1.00 85.94 110 ALA A CA 1
ATOM 800 C C . ALA A 1 110 ? 10.376 -4.198 -0.341 1.00 85.94 110 ALA A C 1
ATOM 802 O O . ALA A 1 110 ? 9.895 -4.439 0.768 1.00 85.94 110 ALA A O 1
ATOM 803 N N . ARG A 1 111 ? 9.812 -3.318 -1.179 1.00 84.00 111 ARG A N 1
ATOM 804 C CA . ARG A 1 111 ? 8.561 -2.605 -0.874 1.00 84.00 111 ARG A CA 1
ATOM 805 C C . ARG A 1 111 ? 7.362 -3.544 -0.796 1.00 84.00 111 ARG A C 1
ATOM 807 O O . ARG A 1 111 ? 6.563 -3.402 0.125 1.00 84.00 111 ARG A O 1
ATOM 814 N N . ALA A 1 112 ? 7.236 -4.487 -1.728 1.00 86.12 112 ALA A N 1
ATOM 815 C CA . ALA A 1 112 ? 6.156 -5.468 -1.735 1.00 86.12 112 ALA A CA 1
ATOM 816 C C . ALA A 1 112 ? 6.200 -6.342 -0.472 1.00 86.12 112 ALA A C 1
ATOM 818 O O . ALA A 1 112 ? 5.177 -6.517 0.185 1.00 86.12 112 ALA A O 1
ATOM 819 N N . LYS A 1 113 ? 7.395 -6.789 -0.060 1.00 89.88 113 LYS A N 1
ATOM 820 C CA . LYS A 1 113 ? 7.592 -7.538 1.192 1.00 89.88 113 LYS A CA 1
ATOM 821 C C . LYS A 1 113 ? 7.206 -6.720 2.422 1.00 89.88 113 LYS A C 1
ATOM 823 O O . LYS A 1 113 ? 6.494 -7.221 3.281 1.00 89.88 113 LYS A O 1
ATOM 828 N N . ALA A 1 114 ? 7.618 -5.454 2.491 1.00 86.69 114 ALA A N 1
ATOM 829 C CA . ALA A 1 114 ? 7.226 -4.578 3.594 1.00 86.69 114 ALA A CA 1
ATOM 830 C C . ALA A 1 114 ? 5.701 -4.364 3.655 1.00 86.69 114 ALA A C 1
ATOM 832 O O . ALA A 1 114 ? 5.128 -4.343 4.740 1.00 86.69 114 ALA A O 1
ATOM 833 N N . ALA A 1 115 ? 5.035 -4.231 2.504 1.00 83.81 115 ALA A N 1
ATOM 834 C CA . ALA A 1 115 ? 3.578 -4.121 2.442 1.00 83.81 115 ALA A CA 1
ATOM 835 C C . ALA A 1 115 ? 2.876 -5.411 2.902 1.00 83.81 115 ALA A C 1
ATOM 837 O O . ALA A 1 115 ? 1.879 -5.334 3.615 1.00 83.81 115 ALA A O 1
ATOM 838 N N . LEU A 1 116 ? 3.416 -6.580 2.542 1.00 91.00 116 LEU A N 1
ATOM 839 C CA . LEU A 1 116 ? 2.921 -7.876 3.005 1.00 91.00 116 LEU A CA 1
ATOM 840 C C . LEU A 1 116 ? 3.030 -8.027 4.527 1.00 91.00 116 LEU A C 1
ATOM 842 O O . LEU A 1 116 ? 2.061 -8.428 5.168 1.00 91.00 116 LEU A O 1
ATOM 846 N N . GLU A 1 117 ? 4.174 -7.667 5.110 1.00 92.56 117 GLU A N 1
ATOM 847 C CA . GLU A 1 117 ? 4.357 -7.683 6.567 1.00 92.56 117 GLU A CA 1
ATOM 848 C C . GLU A 1 117 ? 3.305 -6.811 7.266 1.00 92.56 117 GLU A C 1
ATOM 850 O O . GLU A 1 117 ? 2.614 -7.283 8.167 1.00 92.56 117 GLU A O 1
ATOM 855 N N . VAL A 1 118 ? 3.085 -5.581 6.786 1.00 87.56 118 VAL A N 1
ATOM 856 C CA . VAL A 1 118 ? 2.045 -4.689 7.331 1.00 87.56 118 VAL A CA 1
ATOM 857 C C . VAL A 1 118 ? 0.649 -5.310 7.213 1.00 87.56 118 VAL A C 1
ATOM 859 O O . VAL A 1 118 ? -0.107 -5.312 8.184 1.00 87.56 118 VAL A O 1
ATOM 862 N N . ALA A 1 119 ? 0.302 -5.879 6.054 1.00 85.12 119 ALA A N 1
ATOM 863 C CA . ALA A 1 119 ? -1.005 -6.498 5.847 1.00 85.12 119 ALA A CA 1
ATOM 864 C C . ALA A 1 119 ? -1.249 -7.677 6.810 1.00 85.12 119 ALA A C 1
ATOM 866 O O . ALA A 1 119 ? -2.355 -7.811 7.349 1.00 85.12 119 ALA A O 1
ATOM 867 N N . ARG A 1 120 ? -0.218 -8.499 7.056 1.00 95.00 120 ARG A N 1
ATOM 868 C CA . ARG A 1 120 ? -0.253 -9.623 8.005 1.00 95.00 120 ARG A CA 1
ATOM 869 C C . ARG A 1 120 ? -0.369 -9.148 9.450 1.00 95.00 120 ARG A C 1
ATOM 871 O O . ARG A 1 120 ? -1.182 -9.688 10.198 1.00 95.00 120 ARG A O 1
ATOM 878 N N . GLU A 1 121 ? 0.391 -8.126 9.842 1.00 93.19 121 GLU A N 1
ATOM 879 C CA . GLU A 1 121 ? 0.297 -7.525 11.178 1.00 93.19 121 GLU A CA 1
ATOM 880 C C . GLU A 1 121 ? -1.106 -6.973 11.460 1.00 93.19 121 GLU A C 1
ATOM 882 O O . GLU A 1 121 ? -1.639 -7.144 12.562 1.00 93.19 121 GLU A O 1
ATOM 887 N N . ASP A 1 122 ? -1.718 -6.328 10.467 1.00 88.62 122 ASP A N 1
ATOM 888 C CA . ASP A 1 122 ? -3.068 -5.783 10.572 1.00 88.62 122 ASP A CA 1
ATOM 889 C C . ASP A 1 122 ? -4.127 -6.893 10.656 1.00 88.62 122 ASP A C 1
ATOM 891 O O . ASP A 1 122 ? -5.027 -6.804 11.495 1.00 88.62 122 ASP A O 1
ATOM 895 N N . LEU A 1 123 ? -3.988 -7.981 9.884 1.00 92.38 123 LEU A N 1
ATOM 896 C CA . LEU A 1 123 ? -4.854 -9.161 10.016 1.00 92.38 123 LEU A CA 1
ATOM 897 C C . LEU A 1 123 ? -4.751 -9.769 11.417 1.00 92.38 123 LEU A C 1
ATOM 899 O O . LEU A 1 123 ? -5.760 -9.907 12.106 1.00 92.38 123 LEU A O 1
ATOM 903 N N . ALA A 1 124 ? -3.529 -10.041 11.879 1.00 95.50 124 ALA A N 1
ATOM 904 C CA . ALA A 1 124 ? -3.283 -10.615 13.197 1.00 95.50 124 ALA A CA 1
ATOM 905 C C . ALA A 1 124 ? -3.778 -9.705 14.335 1.00 95.50 124 ALA A C 1
ATOM 907 O O . ALA A 1 124 ? -4.104 -10.170 15.429 1.00 95.50 124 ALA A O 1
ATOM 908 N N . ARG A 1 125 ? -3.809 -8.384 14.128 1.00 93.31 125 ARG A N 1
ATOM 909 C CA . ARG A 1 125 ? -4.395 -7.437 15.086 1.00 93.31 125 ARG A CA 1
ATOM 910 C C . ARG A 1 125 ? -5.915 -7.556 15.133 1.00 93.31 125 ARG A C 1
ATOM 912 O O . ARG A 1 125 ? -6.465 -7.584 16.231 1.00 93.31 125 ARG A O 1
ATOM 919 N N . LEU A 1 126 ? -6.578 -7.626 13.979 1.00 91.94 126 LEU A N 1
ATOM 920 C CA . LEU A 1 126 ? -8.032 -7.792 13.906 1.00 91.94 126 LEU A CA 1
ATOM 921 C C . LEU A 1 126 ? -8.481 -9.137 14.483 1.00 91.94 126 LEU A C 1
ATOM 923 O O . LEU A 1 126 ? -9.475 -9.183 15.203 1.00 91.94 126 LEU A O 1
ATOM 927 N N . GLU A 1 127 ? -7.736 -10.212 14.227 1.00 94.69 127 GLU A N 1
ATOM 928 C CA . GLU A 1 127 ? -8.034 -11.538 14.778 1.00 94.69 127 GLU A CA 1
ATOM 929 C C . GLU A 1 127 ? -7.928 -11.540 16.309 1.00 94.69 127 GLU A C 1
ATOM 931 O O . GLU A 1 127 ? -8.892 -11.903 16.981 1.00 94.69 127 GLU A O 1
ATOM 936 N N . ARG A 1 128 ? -6.844 -10.990 16.877 1.00 96.31 128 ARG A N 1
ATOM 937 C CA . ARG A 1 128 ? -6.705 -10.813 18.338 1.00 96.31 128 ARG A CA 1
ATOM 938 C C . ARG A 1 128 ? -7.797 -9.925 18.944 1.00 96.31 128 ARG A C 1
ATOM 940 O O . ARG A 1 128 ? -8.276 -10.170 20.055 1.00 96.31 128 ARG A O 1
ATOM 947 N N . LEU A 1 129 ? -8.203 -8.873 18.233 1.00 93.81 129 LEU A N 1
ATOM 948 C CA . LEU A 1 129 ? -9.289 -8.004 18.682 1.00 93.81 129 LEU A CA 1
ATOM 949 C C . LEU A 1 129 ? -10.625 -8.760 18.708 1.00 93.81 129 LEU A C 1
ATOM 951 O O . LEU A 1 129 ? -11.364 -8.645 19.680 1.00 93.81 129 LEU A O 1
ATOM 955 N N . ARG A 1 130 ? -10.903 -9.601 17.708 1.00 93.69 130 ARG A N 1
ATOM 956 C CA . ARG A 1 130 ? -12.094 -10.458 17.703 1.00 93.69 130 ARG A CA 1
ATOM 957 C C . ARG A 1 130 ? -12.058 -11.518 18.800 1.00 93.69 130 ARG A C 1
ATOM 959 O O . ARG A 1 130 ? -13.077 -11.744 19.438 1.00 93.69 130 ARG A O 1
ATOM 966 N N . GLU A 1 131 ? -10.914 -12.148 19.045 1.00 94.69 131 GLU A N 1
ATOM 967 C CA . GLU A 1 131 ? -10.764 -13.128 20.131 1.00 94.69 131 GLU A CA 1
ATOM 968 C C . GLU A 1 131 ? -11.069 -12.511 21.499 1.00 94.69 131 GLU A C 1
ATOM 970 O O . GLU A 1 131 ? -11.789 -13.098 22.305 1.00 94.69 131 GLU A O 1
ATOM 975 N N . SER A 1 132 ? -10.564 -11.300 21.750 1.00 96.06 132 SER A N 1
ATOM 976 C CA . SER A 1 132 ? -10.835 -10.579 22.999 1.00 96.06 132 SER A CA 1
ATOM 977 C C . SER A 1 132 ? -12.240 -9.968 23.056 1.00 96.06 132 SER A C 1
ATOM 979 O O . SER A 1 132 ? -12.798 -9.814 24.142 1.00 96.06 132 SER A O 1
ATOM 981 N N . GLN A 1 133 ? -12.820 -9.611 21.907 1.00 95.06 133 GLN A N 1
ATOM 982 C CA . GLN A 1 133 ? -14.120 -8.953 21.787 1.00 95.06 133 GLN A CA 1
ATOM 983 C C . GLN A 1 133 ? -14.874 -9.464 20.539 1.00 95.06 133 GLN A C 1
ATOM 985 O O . GLN A 1 133 ? -14.825 -8.817 19.487 1.00 95.06 133 GLN A O 1
ATOM 990 N N . PRO A 1 134 ? -15.628 -10.579 20.631 1.00 89.06 134 PRO A N 1
ATOM 991 C CA . PRO A 1 134 ? -16.194 -11.281 19.467 1.00 89.06 134 PRO A CA 1
ATOM 99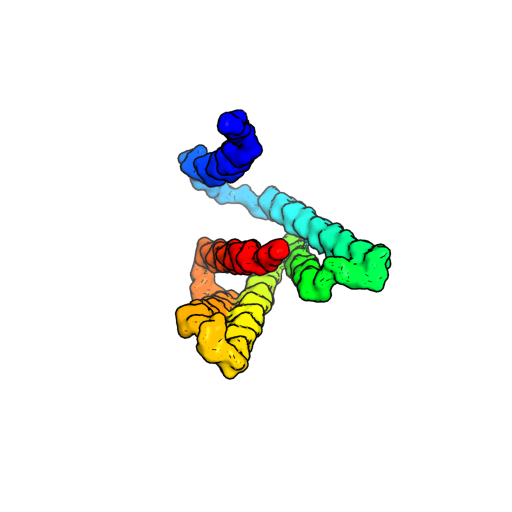2 C C . PRO A 1 134 ? -17.076 -10.452 18.527 1.00 89.06 134 PRO A C 1
ATOM 994 O O . PRO A 1 134 ? -17.156 -10.759 17.340 1.00 89.06 134 PRO A O 1
ATOM 997 N N . ASN A 1 135 ? -17.710 -9.393 19.038 1.00 89.44 135 ASN A N 1
ATOM 998 C CA . ASN A 1 135 ? -18.615 -8.525 18.278 1.00 89.44 135 ASN A CA 1
ATOM 999 C C . ASN A 1 135 ? -17.964 -7.210 17.809 1.00 89.44 135 ASN A C 1
ATOM 1001 O O . ASN A 1 135 ? -18.644 -6.376 17.220 1.00 89.44 135 ASN A O 1
ATOM 1005 N N . SER A 1 136 ? -16.679 -6.990 18.106 1.00 86.75 136 SER A N 1
ATOM 1006 C CA . SER A 1 136 ? -15.979 -5.736 17.778 1.00 86.75 136 SER A CA 1
ATOM 1007 C C . SER A 1 136 ? -15.480 -5.668 16.333 1.00 86.75 136 SER A C 1
ATOM 1009 O O . SER A 1 136 ? -15.304 -4.575 15.801 1.00 86.75 136 SER A O 1
ATOM 1011 N N . VAL A 1 137 ? -15.267 -6.824 15.696 1.00 89.19 137 VAL A N 1
ATOM 1012 C CA . VAL A 1 137 ? -14.791 -6.939 14.313 1.00 89.19 137 VAL A CA 1
ATOM 1013 C C . VAL A 1 137 ? -15.750 -7.836 13.543 1.00 89.19 137 VAL A C 1
ATOM 1015 O O . VAL A 1 137 ? -15.955 -8.996 13.910 1.00 89.19 137 VAL A O 1
ATOM 1018 N N . GLY A 1 138 ? -16.341 -7.307 12.472 1.00 87.00 138 GLY A N 1
ATOM 1019 C CA . GLY A 1 138 ? -17.236 -8.079 11.619 1.00 87.00 138 GLY A CA 1
ATOM 1020 C C . GLY A 1 138 ? -16.482 -9.119 10.787 1.00 87.00 138 GLY A C 1
ATOM 1021 O O . GLY A 1 138 ? -15.319 -8.937 10.428 1.00 87.00 138 GLY A O 1
ATOM 1022 N N . GLU A 1 139 ? -17.168 -10.199 10.399 1.00 88.50 139 GLU A N 1
ATOM 1023 C CA . GLU A 1 139 ? -16.609 -11.196 9.467 1.00 88.50 139 GLU A CA 1
ATOM 1024 C C . GLU A 1 139 ? -16.193 -10.558 8.132 1.00 88.50 139 GLU A C 1
ATOM 1026 O O . GLU A 1 139 ? -15.203 -10.955 7.521 1.00 88.50 139 GLU A O 1
ATOM 1031 N N . PHE A 1 140 ? -16.930 -9.531 7.700 1.00 85.38 140 PHE A N 1
ATOM 1032 C CA . PHE A 1 140 ? -16.608 -8.762 6.504 1.00 85.38 140 PHE A CA 1
ATOM 1033 C C . PHE A 1 140 ? -15.230 -8.090 6.598 1.00 85.38 140 PHE A C 1
ATOM 1035 O O . PHE A 1 140 ? -14.449 -8.191 5.653 1.00 85.38 140 PHE A O 1
ATOM 1042 N N . ASP A 1 141 ? -14.905 -7.463 7.732 1.00 83.50 141 ASP A N 1
ATOM 1043 C CA . ASP A 1 141 ? -13.632 -6.760 7.928 1.00 83.50 141 ASP A CA 1
ATOM 1044 C C . ASP A 1 141 ? -12.451 -7.732 7.944 1.00 83.50 141 ASP A C 1
ATOM 1046 O O . ASP A 1 141 ? -11.419 -7.479 7.320 1.00 83.50 141 ASP A O 1
ATOM 1050 N N . LEU A 1 142 ? -12.622 -8.893 8.582 1.00 88.75 142 LEU A N 1
ATOM 1051 C CA . LEU A 1 142 ? -11.614 -9.952 8.561 1.00 88.75 142 LEU A CA 1
ATOM 1052 C C . LEU A 1 142 ? -11.408 -10.520 7.162 1.00 88.75 142 LEU A C 1
ATOM 1054 O O . LEU A 1 142 ? -10.269 -10.673 6.724 1.00 88.75 142 LEU A O 1
ATOM 1058 N N . ARG A 1 143 ? -12.491 -10.799 6.430 1.00 84.50 143 ARG A N 1
ATOM 1059 C CA . ARG A 1 143 ? -12.393 -11.272 5.046 1.00 84.50 143 ARG A CA 1
ATOM 1060 C C . ARG A 1 143 ? -11.705 -10.240 4.156 1.00 84.50 143 ARG A C 1
ATOM 1062 O O . ARG A 1 143 ? -10.838 -10.611 3.370 1.00 84.50 143 ARG A O 1
ATOM 1069 N N . ARG A 1 144 ? -12.046 -8.957 4.303 1.00 84.94 144 ARG A N 1
ATOM 1070 C CA . ARG A 1 144 ? -11.382 -7.851 3.600 1.00 84.94 144 ARG A CA 1
ATOM 1071 C C . ARG A 1 144 ? -9.882 -7.842 3.890 1.00 84.94 144 ARG A C 1
ATOM 1073 O O . ARG A 1 144 ? -9.090 -7.716 2.961 1.00 84.94 144 ARG A O 1
ATOM 1080 N N . GLN A 1 145 ? -9.488 -8.000 5.152 1.00 89.19 145 GLN A N 1
ATOM 1081 C CA . GLN A 1 145 ? -8.079 -7.979 5.530 1.00 89.19 145 GLN A CA 1
ATOM 1082 C C . GLN A 1 145 ? -7.311 -9.220 5.049 1.00 89.19 145 GLN A C 1
ATOM 1084 O O . GLN A 1 145 ? -6.167 -9.088 4.628 1.00 89.19 145 GLN A O 1
ATOM 1089 N N . ARG A 1 146 ? -7.940 -10.402 5.013 1.00 90.25 146 ARG A N 1
ATOM 1090 C CA . ARG A 1 146 ? -7.353 -11.607 4.394 1.00 90.25 146 ARG A CA 1
ATOM 1091 C C . ARG A 1 146 ? -7.066 -11.395 2.910 1.00 90.25 146 ARG A C 1
ATOM 1093 O O . ARG A 1 146 ? -5.938 -11.589 2.485 1.00 90.25 146 ARG A O 1
ATOM 1100 N N . VAL A 1 147 ? -8.034 -10.861 2.163 1.00 83.88 147 VAL A N 1
ATOM 1101 C CA . VAL A 1 147 ? -7.843 -10.537 0.737 1.00 83.88 147 VAL A CA 1
ATOM 1102 C C . VAL A 1 147 ? -6.694 -9.540 0.532 1.00 83.88 147 VAL A C 1
ATOM 1104 O O . VAL A 1 147 ? -5.962 -9.636 -0.446 1.00 83.88 147 VAL A O 1
ATOM 1107 N N . ARG A 1 148 ? -6.484 -8.594 1.457 1.00 81.94 148 ARG A N 1
ATOM 1108 C CA . ARG A 1 148 ? -5.334 -7.673 1.400 1.00 81.94 148 ARG A CA 1
ATOM 1109 C C . ARG A 1 148 ? -3.995 -8.381 1.591 1.00 81.94 148 ARG A C 1
ATOM 1111 O O . ARG A 1 148 ? -3.035 -8.017 0.916 1.00 81.94 148 ARG A O 1
ATOM 1118 N N . VAL A 1 149 ? -3.930 -9.371 2.483 1.00 88.44 149 VAL A N 1
ATOM 1119 C CA . VAL A 1 149 ? -2.745 -10.231 2.625 1.00 88.44 149 VAL A CA 1
ATOM 1120 C C . VAL A 1 149 ? -2.506 -10.990 1.324 1.00 88.44 149 VAL A C 1
ATOM 1122 O O . VAL A 1 149 ? -1.411 -10.883 0.783 1.00 88.44 149 VAL A O 1
ATOM 1125 N N . ASP A 1 150 ? -3.534 -11.633 0.766 1.00 83.12 150 ASP A N 1
ATOM 1126 C CA . ASP A 1 150 ? -3.425 -12.397 -0.484 1.00 83.12 150 ASP A CA 1
ATOM 1127 C C . ASP A 1 150 ? -2.912 -11.522 -1.643 1.00 83.12 150 ASP A C 1
ATOM 1129 O O . ASP A 1 150 ? -1.989 -11.899 -2.363 1.00 83.12 150 ASP A O 1
ATOM 1133 N N . ILE A 1 151 ? -3.453 -10.306 -1.799 1.00 79.56 151 ILE A N 1
ATOM 1134 C CA . ILE A 1 151 ? -2.989 -9.338 -2.808 1.00 79.56 151 ILE A CA 1
ATOM 1135 C C . ILE A 1 151 ? -1.513 -8.982 -2.587 1.00 79.56 151 ILE A C 1
ATOM 1137 O O . ILE A 1 151 ? -0.745 -8.900 -3.548 1.00 79.56 151 ILE A O 1
ATOM 1141 N N . ALA A 1 152 ? -1.095 -8.760 -1.339 1.00 81.56 152 ALA A N 1
ATOM 1142 C CA . ALA A 1 152 ? 0.289 -8.428 -1.030 1.00 81.56 152 ALA A CA 1
ATOM 1143 C C . ALA A 1 152 ? 1.244 -9.608 -1.291 1.00 81.56 152 ALA A C 1
ATOM 1145 O O . ALA A 1 152 ? 2.350 -9.386 -1.787 1.00 81.56 152 ALA A O 1
ATOM 1146 N N . GLU A 1 153 ? 0.817 -10.847 -1.030 1.00 86.94 153 GLU A N 1
ATOM 1147 C CA . GLU A 1 153 ? 1.568 -12.065 -1.363 1.00 86.94 153 GLU A CA 1
ATOM 1148 C C . GLU A 1 153 ? 1.736 -12.220 -2.873 1.00 86.94 153 GLU A C 1
ATOM 1150 O O . GLU A 1 153 ? 2.860 -12.382 -3.353 1.00 86.94 153 GLU A O 1
ATOM 1155 N N . LEU A 1 154 ? 0.646 -12.076 -3.632 1.00 81.56 154 LEU A N 1
ATOM 1156 C CA . LEU A 1 154 ? 0.677 -12.117 -5.095 1.00 81.56 154 LEU A CA 1
ATOM 1157 C C . LEU A 1 154 ? 1.592 -11.032 -5.665 1.00 81.56 154 LEU A C 1
ATOM 1159 O O . LEU A 1 154 ? 2.366 -11.291 -6.580 1.00 81.56 154 LEU A O 1
ATOM 1163 N N . ARG A 1 155 ? 1.566 -9.826 -5.094 1.00 84.62 155 ARG A N 1
ATOM 1164 C CA . ARG A 1 155 ? 2.448 -8.734 -5.516 1.00 84.62 155 ARG A CA 1
ATOM 1165 C C . ARG A 1 155 ? 3.919 -9.066 -5.264 1.00 84.62 155 ARG A C 1
ATOM 1167 O O . ARG A 1 155 ? 4.750 -8.765 -6.114 1.00 84.62 155 ARG A O 1
ATOM 1174 N N . VAL A 1 156 ? 4.257 -9.689 -4.132 1.00 87.94 156 VAL A N 1
ATOM 1175 C CA . VAL A 1 156 ? 5.624 -10.176 -3.882 1.00 87.94 156 VAL A CA 1
ATOM 1176 C C . VAL A 1 156 ? 6.016 -11.223 -4.922 1.00 87.94 156 VAL A C 1
ATOM 1178 O O . VAL A 1 156 ? 7.088 -11.092 -5.507 1.00 87.94 156 VAL A O 1
ATOM 1181 N N . ALA A 1 157 ? 5.148 -12.202 -5.189 1.00 84.19 157 ALA A N 1
ATOM 1182 C CA . ALA A 1 157 ? 5.405 -13.255 -6.168 1.00 84.19 157 ALA A CA 1
ATOM 1183 C C . ALA A 1 157 ? 5.645 -12.686 -7.578 1.00 84.19 157 ALA A C 1
ATOM 1185 O O . ALA A 1 157 ? 6.647 -13.019 -8.201 1.00 84.19 157 ALA A O 1
ATOM 1186 N N . LEU A 1 158 ? 4.801 -11.751 -8.032 1.00 79.25 158 LEU A N 1
ATOM 1187 C CA . LEU A 1 158 ? 4.945 -11.084 -9.331 1.00 79.25 158 LEU A CA 1
ATOM 1188 C C . LEU A 1 158 ? 6.284 -10.344 -9.466 1.00 79.25 158 LEU A C 1
ATOM 1190 O O . LEU A 1 158 ? 6.917 -10.399 -10.513 1.00 79.25 158 LEU A O 1
ATOM 1194 N N . TRP A 1 159 ? 6.747 -9.659 -8.416 1.00 84.81 159 TRP A N 1
ATOM 1195 C CA . TRP A 1 159 ? 8.044 -8.972 -8.465 1.00 84.81 159 TRP A CA 1
ATOM 1196 C C . TRP A 1 159 ? 9.243 -9.919 -8.347 1.00 84.81 159 TRP A C 1
ATOM 1198 O O . TRP A 1 159 ? 10.334 -9.559 -8.784 1.00 84.81 159 TRP A O 1
ATOM 1208 N N . GLN A 1 160 ? 9.068 -11.096 -7.741 1.00 86.94 160 GLN A N 1
ATOM 1209 C CA . GLN A 1 160 ? 10.107 -12.127 -7.662 1.00 86.94 160 GLN A CA 1
ATOM 1210 C C . GLN A 1 160 ? 10.246 -12.927 -8.957 1.00 86.94 160 GLN A C 1
ATOM 1212 O O . GLN A 1 160 ? 11.329 -13.448 -9.213 1.00 86.94 160 GLN A O 1
ATOM 1217 N N . ASP A 1 161 ? 9.181 -12.998 -9.753 1.00 83.69 161 ASP A N 1
ATOM 1218 C CA . ASP A 1 161 ? 9.149 -13.688 -11.036 1.00 83.69 161 ASP A CA 1
ATOM 1219 C C . ASP A 1 161 ? 8.692 -12.734 -12.161 1.00 83.69 161 ASP A C 1
ATOM 1221 O O . ASP A 1 161 ? 7.509 -12.681 -12.518 1.00 83.69 161 ASP A O 1
ATOM 1225 N N . PRO A 1 162 ? 9.630 -11.956 -12.737 1.00 74.12 162 PRO A N 1
ATOM 1226 C CA . PRO A 1 162 ? 9.326 -10.967 -13.766 1.00 74.12 162 PRO A CA 1
ATOM 1227 C C . PRO A 1 162 ? 8.782 -11.560 -15.069 1.00 74.12 162 PRO A C 1
ATOM 1229 O O . PRO A 1 162 ? 8.236 -10.802 -15.870 1.00 74.12 162 PRO A O 1
ATOM 1232 N N . GLU A 1 163 ? 8.900 -12.875 -15.301 1.00 77.56 163 GLU A N 1
ATOM 1233 C CA . GLU A 1 163 ? 8.321 -13.531 -16.485 1.00 77.56 163 GLU A CA 1
ATOM 1234 C C . GLU A 1 163 ? 6.788 -13.404 -16.498 1.00 77.56 163 GLU A C 1
ATOM 1236 O O . GLU A 1 163 ? 6.168 -13.375 -17.561 1.00 77.56 163 GLU A O 1
ATOM 1241 N N . HIS A 1 164 ? 6.183 -13.224 -15.319 1.00 72.38 164 HIS A N 1
ATOM 1242 C CA . HIS A 1 164 ? 4.752 -12.986 -15.139 1.00 72.38 164 HIS A CA 1
ATOM 1243 C C . HIS A 1 164 ? 4.346 -11.514 -15.299 1.00 72.38 164 HIS A C 1
ATOM 1245 O O . HIS A 1 164 ? 3.156 -11.201 -15.250 1.00 72.38 164 HIS A O 1
ATOM 1251 N N . ILE A 1 165 ? 5.308 -10.606 -15.506 1.00 75.25 165 ILE A N 1
ATOM 1252 C CA . ILE A 1 165 ? 5.068 -9.190 -15.801 1.00 75.25 165 ILE A CA 1
ATOM 1253 C C . ILE A 1 165 ? 5.644 -8.881 -17.195 1.00 75.25 165 ILE A C 1
ATOM 1255 O O . ILE A 1 165 ? 6.702 -8.248 -17.318 1.00 75.25 165 ILE A O 1
ATOM 1259 N N . PRO A 1 166 ? 4.971 -9.355 -18.262 1.00 66.94 166 PRO A N 1
ATOM 1260 C CA . PRO A 1 166 ? 5.556 -9.447 -19.595 1.00 66.94 166 PRO A CA 1
ATOM 1261 C C . PRO A 1 166 ? 5.824 -8.080 -20.227 1.00 66.94 166 PRO A C 1
ATOM 1263 O O . PRO A 1 166 ? 6.672 -7.980 -21.114 1.00 66.94 166 PRO A O 1
ATOM 1266 N N . SER A 1 167 ? 5.137 -7.020 -19.784 1.00 72.38 167 SER A N 1
ATOM 1267 C CA . SER A 1 167 ? 5.317 -5.680 -20.338 1.00 72.38 167 SER A CA 1
ATOM 1268 C C . SER A 1 167 ? 5.647 -4.608 -19.286 1.00 72.38 167 SER A C 1
ATOM 1270 O O . SER A 1 167 ? 5.228 -4.686 -18.127 1.00 72.38 167 SER A O 1
ATOM 1272 N N . PRO A 1 168 ? 6.351 -3.532 -19.687 1.00 74.69 168 PRO A N 1
ATOM 1273 C CA . PRO A 1 168 ? 6.505 -2.335 -18.859 1.00 74.69 168 PRO A CA 1
ATOM 1274 C C . PRO A 1 168 ? 5.169 -1.704 -18.436 1.00 74.69 168 PRO A C 1
ATOM 1276 O O . PRO A 1 168 ? 5.090 -1.113 -17.361 1.00 74.69 168 PRO A O 1
ATOM 1279 N N . ILE A 1 169 ? 4.115 -1.853 -19.248 1.00 70.06 169 ILE A N 1
ATOM 1280 C CA . ILE A 1 169 ? 2.767 -1.363 -18.931 1.00 70.06 169 ILE A CA 1
ATOM 1281 C C . ILE A 1 169 ? 2.204 -2.119 -17.725 1.00 70.06 169 ILE A C 1
ATOM 1283 O O . ILE A 1 169 ? 1.688 -1.490 -16.805 1.00 70.06 169 ILE A O 1
ATOM 1287 N N . ASP A 1 170 ? 2.388 -3.439 -17.665 1.00 65.75 170 ASP A N 1
ATOM 1288 C CA . ASP A 1 170 ? 1.945 -4.254 -16.528 1.00 65.75 170 ASP A CA 1
ATOM 1289 C C . ASP A 1 170 ? 2.699 -3.872 -15.244 1.00 65.75 170 ASP A C 1
ATOM 1291 O O . ASP A 1 170 ? 2.101 -3.756 -14.173 1.00 65.75 170 ASP A O 1
ATOM 1295 N N . ARG A 1 171 ? 4.002 -3.564 -15.349 1.00 79.12 171 ARG A N 1
ATOM 1296 C CA . ARG A 1 171 ? 4.791 -3.038 -14.217 1.00 79.12 171 ARG A CA 1
ATOM 1297 C C . ARG A 1 171 ? 4.221 -1.715 -13.706 1.00 79.12 171 ARG A C 1
ATOM 1299 O O . ARG A 1 171 ? 4.111 -1.527 -12.494 1.00 79.12 171 ARG A O 1
ATOM 1306 N N . MET A 1 172 ? 3.866 -0.801 -14.611 1.00 79.38 172 MET A N 1
ATOM 1307 C CA . MET A 1 172 ? 3.238 0.473 -14.250 1.00 79.38 172 MET A CA 1
ATOM 1308 C C . MET A 1 172 ? 1.855 0.265 -13.633 1.00 79.38 172 MET A C 1
ATOM 1310 O O . MET A 1 172 ? 1.535 0.926 -12.648 1.00 79.38 172 MET A O 1
ATOM 1314 N N . GLN A 1 173 ? 1.060 -0.673 -14.151 1.00 73.31 173 GLN A N 1
ATOM 1315 C CA . GLN A 1 173 ? -0.258 -0.988 -13.606 1.00 73.31 173 GLN A CA 1
ATOM 1316 C C . GLN A 1 173 ? -0.156 -1.505 -12.167 1.00 73.31 173 GLN A C 1
ATOM 1318 O O . GLN A 1 173 ? -0.830 -0.980 -11.286 1.00 73.31 173 GLN A O 1
ATOM 1323 N N . ILE A 1 174 ? 0.769 -2.430 -11.887 1.00 76.12 174 ILE A N 1
ATOM 1324 C CA . ILE A 1 174 ? 1.015 -2.935 -10.524 1.00 76.12 174 ILE A CA 1
ATOM 1325 C C . ILE A 1 174 ? 1.395 -1.792 -9.567 1.00 76.12 174 ILE A C 1
ATOM 1327 O O . ILE A 1 174 ? 0.956 -1.765 -8.414 1.00 76.12 174 ILE A O 1
ATOM 1331 N N . GLN A 1 175 ? 2.204 -0.835 -10.032 1.00 85.00 175 GLN A N 1
ATOM 1332 C CA . GLN A 1 175 ? 2.576 0.344 -9.244 1.00 85.00 175 GLN A CA 1
ATOM 1333 C C . GLN A 1 175 ? 1.388 1.287 -9.007 1.00 85.00 175 GLN A C 1
ATOM 1335 O O . GLN A 1 175 ? 1.242 1.815 -7.904 1.00 85.00 175 GLN A O 1
ATOM 1340 N N . LEU A 1 176 ? 0.536 1.501 -10.013 1.00 78.06 176 LEU A N 1
ATOM 1341 C CA . LEU A 1 176 ? -0.677 2.310 -9.887 1.00 78.06 176 LEU A CA 1
ATOM 1342 C C . LEU A 1 176 ? -1.676 1.678 -8.918 1.00 78.06 176 LEU A C 1
ATOM 1344 O O . LEU A 1 176 ? -2.210 2.381 -8.062 1.00 78.06 176 LEU A O 1
ATOM 1348 N N . ASP A 1 177 ? -1.875 0.365 -8.994 1.00 72.62 177 ASP A N 1
ATOM 1349 C CA . ASP A 1 177 ? -2.746 -0.371 -8.077 1.00 72.62 177 ASP A CA 1
ATOM 1350 C C . ASP A 1 177 ? -2.236 -0.246 -6.636 1.00 72.62 177 ASP A C 1
ATOM 1352 O O . ASP A 1 177 ? -3.001 0.048 -5.720 1.00 72.62 177 ASP A O 1
ATOM 1356 N N . GLN A 1 178 ? -0.918 -0.346 -6.433 1.00 82.62 178 GLN A N 1
ATOM 1357 C CA . GLN A 1 178 ? -0.306 -0.127 -5.122 1.00 82.62 178 GLN A CA 1
ATOM 1358 C C . GLN A 1 178 ? -0.535 1.296 -4.586 1.00 82.62 178 GLN A C 1
ATOM 1360 O O . GLN A 1 178 ? -0.786 1.471 -3.392 1.00 82.62 178 GLN A O 1
ATOM 1365 N N . LEU A 1 179 ? -0.428 2.322 -5.433 1.00 85.50 179 LEU A N 1
ATOM 1366 C CA . LEU A 1 179 ? -0.692 3.704 -5.024 1.00 85.50 179 LEU A CA 1
ATOM 1367 C C . LEU A 1 179 ? -2.173 3.912 -4.688 1.00 85.50 179 LEU A C 1
ATOM 1369 O O . LEU A 1 179 ? -2.487 4.564 -3.693 1.00 85.50 179 LEU A O 1
ATOM 1373 N N . SER A 1 180 ? -3.070 3.325 -5.478 1.00 74.62 180 SER A N 1
ATOM 1374 C CA . SER A 1 180 ? -4.512 3.318 -5.223 1.00 74.62 180 SER A CA 1
ATOM 1375 C C . SER A 1 180 ? -4.846 2.678 -3.874 1.00 74.62 180 SER A C 1
AT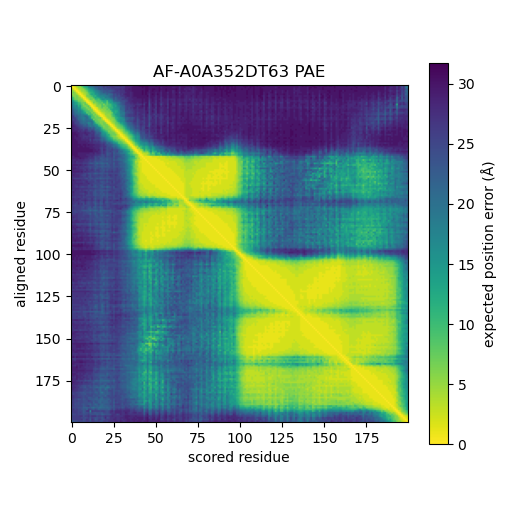OM 1377 O O . SER A 1 180 ? -5.562 3.290 -3.080 1.00 74.62 180 SER A O 1
ATOM 1379 N N . ASP A 1 181 ? -4.267 1.514 -3.561 1.00 75.56 181 ASP A N 1
ATOM 1380 C CA . ASP A 1 181 ? -4.439 0.840 -2.268 1.00 75.56 181 ASP A CA 1
ATOM 1381 C C . ASP A 1 181 ? -4.007 1.745 -1.104 1.00 75.56 181 ASP A C 1
ATOM 1383 O O . ASP A 1 181 ? -4.746 1.933 -0.136 1.00 75.56 181 ASP A O 1
ATOM 1387 N N . GLN A 1 182 ? -2.833 2.377 -1.224 1.00 83.06 182 GLN A N 1
ATOM 1388 C CA . GLN A 1 182 ? -2.308 3.291 -0.206 1.00 83.06 182 GLN A CA 1
ATOM 1389 C C . GLN A 1 182 ? -3.217 4.505 0.003 1.00 83.06 182 GLN A C 1
ATOM 1391 O O . GLN A 1 182 ? -3.411 4.946 1.137 1.00 83.06 182 GLN A O 1
ATOM 1396 N N . ILE A 1 183 ? -3.783 5.056 -1.072 1.00 81.88 183 ILE A N 1
ATOM 1397 C CA . ILE A 1 183 ? -4.724 6.176 -0.988 1.00 81.88 183 ILE A CA 1
ATOM 1398 C C . ILE A 1 183 ? -6.000 5.747 -0.265 1.00 81.88 183 ILE A C 1
ATOM 1400 O O . ILE A 1 183 ? -6.447 6.461 0.634 1.00 81.88 183 ILE A O 1
ATOM 1404 N N . ILE A 1 184 ? -6.557 4.584 -0.608 1.00 74.56 184 ILE A N 1
ATOM 1405 C CA . ILE A 1 184 ? -7.747 4.038 0.056 1.00 74.56 184 ILE A CA 1
ATOM 1406 C C . ILE A 1 184 ? -7.470 3.829 1.550 1.00 74.56 184 ILE A C 1
ATOM 1408 O O . ILE A 1 184 ? -8.266 4.257 2.383 1.00 74.56 184 ILE A O 1
ATOM 1412 N N . ASP A 1 185 ? -6.310 3.278 1.907 1.00 77.25 185 ASP A N 1
ATOM 1413 C CA . ASP A 1 185 ? -5.912 3.098 3.306 1.00 77.25 185 ASP A CA 1
ATOM 1414 C C . ASP A 1 185 ? -5.790 4.420 4.066 1.00 77.25 185 ASP A C 1
ATOM 1416 O O . ASP A 1 185 ? -6.218 4.525 5.218 1.00 77.25 185 ASP A O 1
ATOM 1420 N N . MET A 1 186 ? -5.230 5.455 3.437 1.00 83.00 186 MET A N 1
ATOM 1421 C CA . MET A 1 186 ? -5.179 6.786 4.041 1.00 83.00 186 MET A CA 1
ATOM 1422 C C . MET A 1 186 ? -6.579 7.377 4.233 1.00 83.00 186 MET A C 1
ATOM 1424 O O . MET A 1 186 ? -6.844 7.980 5.275 1.00 83.00 186 MET A O 1
ATOM 1428 N N . ILE A 1 187 ? -7.478 7.208 3.259 1.00 78.56 187 ILE A N 1
ATOM 1429 C CA . ILE A 1 187 ? -8.869 7.676 3.351 1.00 78.56 187 ILE A CA 1
ATOM 1430 C C . ILE A 1 187 ? -9.591 6.977 4.506 1.00 78.56 187 ILE A C 1
ATOM 1432 O O . ILE A 1 187 ? -10.246 7.653 5.307 1.00 78.56 187 ILE A O 1
ATOM 1436 N N . ASP A 1 188 ? -9.424 5.663 4.647 1.00 74.06 188 ASP A N 1
ATOM 1437 C CA . ASP A 1 188 ? -9.995 4.883 5.747 1.00 74.06 188 ASP A CA 1
ATOM 1438 C C . ASP A 1 188 ? -9.451 5.362 7.101 1.00 74.06 188 ASP A C 1
ATOM 1440 O O . ASP A 1 188 ? -10.217 5.621 8.031 1.00 74.06 188 ASP A O 1
ATOM 1444 N N . GLN A 1 189 ? -8.135 5.571 7.216 1.00 78.88 189 GLN A N 1
ATOM 1445 C CA . GLN A 1 189 ? -7.513 6.078 8.444 1.00 78.88 189 GLN A CA 1
ATOM 1446 C C . GLN A 1 189 ? -8.026 7.470 8.829 1.00 78.88 189 GLN A C 1
ATOM 1448 O O . GLN A 1 189 ? -8.287 7.730 10.005 1.00 78.88 189 GLN A O 1
ATOM 1453 N N . ILE A 1 190 ? -8.183 8.373 7.858 1.00 78.88 190 ILE A N 1
ATOM 1454 C CA . ILE A 1 190 ? -8.717 9.721 8.096 1.00 78.88 190 ILE A CA 1
ATOM 1455 C C . ILE A 1 190 ? -10.182 9.644 8.532 1.00 78.88 190 ILE A C 1
ATOM 1457 O O . ILE A 1 190 ? -10.574 10.328 9.481 1.00 78.88 190 ILE A O 1
ATOM 1461 N N . SER A 1 191 ? -10.980 8.816 7.859 1.00 73.94 191 SER A N 1
ATOM 1462 C CA . SER A 1 191 ? -12.404 8.645 8.155 1.00 73.94 191 SER A CA 1
ATOM 1463 C C . SER A 1 191 ? -12.606 8.075 9.558 1.00 73.94 191 SER A C 1
ATOM 1465 O O . SER A 1 191 ? -13.367 8.634 10.346 1.00 73.94 191 SER A O 1
ATOM 1467 N N . ASN A 1 192 ? -11.827 7.056 9.921 1.00 69.62 192 ASN A N 1
ATOM 1468 C CA . ASN A 1 192 ? -11.895 6.417 11.232 1.00 69.62 192 ASN A CA 1
ATOM 1469 C C . ASN A 1 192 ? -11.374 7.323 12.358 1.00 69.62 192 ASN A C 1
ATOM 1471 O O . ASN A 1 192 ? -11.939 7.322 13.448 1.00 69.62 192 ASN A O 1
ATOM 1475 N N . ARG A 1 193 ? -10.358 8.167 12.114 1.00 66.19 193 ARG A N 1
ATOM 1476 C CA . ARG A 1 193 ? -9.877 9.143 13.115 1.00 66.19 193 ARG A CA 1
ATOM 1477 C C . ARG A 1 193 ? -10.887 10.251 13.416 1.00 66.19 193 ARG A C 1
ATOM 1479 O O . ARG A 1 193 ? -10.944 10.715 14.549 1.00 66.19 193 ARG A O 1
ATOM 1486 N N . ARG A 1 194 ? -11.692 10.682 12.437 1.00 56.22 194 ARG A N 1
ATOM 1487 C CA . ARG A 1 194 ? -12.705 11.741 12.635 1.00 56.22 194 ARG A CA 1
ATOM 1488 C C . ARG A 1 194 ? -13.892 11.302 13.495 1.00 56.22 194 ARG A C 1
ATOM 1490 O O . ARG A 1 194 ? -14.580 12.154 14.048 1.00 56.22 194 ARG A O 1
ATOM 1497 N N . LEU A 1 195 ? -14.122 9.998 13.626 1.00 53.00 195 LEU A N 1
ATOM 1498 C CA . LEU A 1 195 ? -15.195 9.453 14.459 1.00 53.00 195 LEU A CA 1
ATOM 1499 C C . LEU A 1 195 ? -14.817 9.365 15.949 1.00 53.00 195 LEU A C 1
ATOM 1501 O O . LEU A 1 195 ? -15.702 9.195 16.779 1.00 53.00 195 LEU A O 1
ATOM 1505 N N . VAL A 1 196 ? -13.540 9.549 16.310 1.00 46.97 196 VAL A N 1
ATOM 1506 C CA . VAL A 1 196 ? -13.040 9.497 17.702 1.00 46.97 196 VAL A CA 1
ATOM 1507 C C . VAL A 1 196 ? -12.863 10.905 18.291 1.00 46.97 196 VAL A C 1
ATOM 1509 O O . VAL A 1 196 ? -11.952 11.158 19.073 1.00 46.97 196 VAL A O 1
ATOM 1512 N N . THR A 1 197 ? -13.722 11.857 17.918 1.00 41.53 197 THR A N 1
ATOM 1513 C CA . THR A 1 197 ? -13.842 13.099 18.700 1.00 41.53 197 THR A CA 1
ATOM 1514 C C . THR A 1 197 ? -14.793 12.791 19.858 1.00 41.53 197 THR A C 1
ATOM 1516 O O . THR A 1 197 ? -15.978 12.587 19.585 1.00 41.53 197 THR A O 1
ATOM 1519 N N . PRO A 1 198 ? -14.326 12.679 21.119 1.00 40.84 198 PRO A N 1
ATOM 1520 C CA . PRO A 1 198 ? -15.241 12.468 22.232 1.00 40.84 198 PRO A CA 1
ATOM 1521 C C . PRO A 1 198 ? -16.209 13.660 22.313 1.00 40.84 198 PRO A C 1
ATOM 1523 O O . PRO A 1 198 ? -15.786 14.795 22.062 1.00 40.84 198 PRO A O 1
ATOM 1526 N N . PRO A 1 199 ? -17.503 13.428 22.603 1.00 46.09 199 PRO A N 1
ATOM 1527 C CA . PRO A 1 199 ? -18.420 14.527 22.873 1.00 46.09 199 PRO A CA 1
ATOM 1528 C C . PRO A 1 199 ? -17.902 15.351 24.069 1.00 46.09 199 PRO A C 1
ATOM 1530 O O . PRO A 1 199 ? -17.233 14.780 24.935 1.00 46.09 199 PRO A O 1
ATOM 1533 N N . PRO A 1 200 ? -18.157 16.675 24.078 1.00 53.97 200 PRO A N 1
ATOM 1534 C CA . PRO A 1 200 ? -17.697 17.577 25.133 1.00 53.97 200 PRO A CA 1
ATOM 1535 C C . PRO A 1 200 ? -18.265 17.224 26.510 1.00 53.97 200 PRO A C 1
ATOM 1537 O O . PRO A 1 200 ? -19.403 16.700 26.568 1.00 53.97 200 PRO A O 1
#

Sequence (200 aa):
MHARSRSVGAHRLALLAALTALSSSCAAAAPPTDGTGGADGSLHLRYVTARLELAKLDLEKARRQNQVAGSPQVPASDMRRLEARLAALEKVVAAEKGQQDDGQVEGQIARAKAALEVA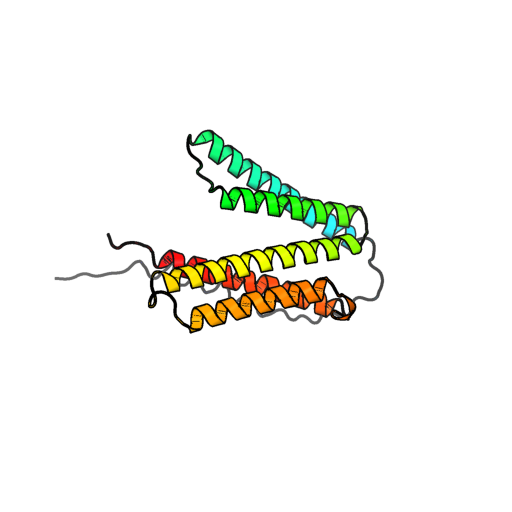REDLARLERLRESQPNSVGEFDLRRQRVRVDIAELRVALWQDPEHIPSPIDRMQIQLDQLSDQIIDMIDQISNRRLVTPPP

Foldseek 3Di:
DDDDDDDPPPPVPPVVVVPPPPPDDPDDDDDDDDDDPDPVLVVVLVVLVVVLVVLVVVLVVQVVCCVPPVHRPDDPVNNVVSVVSNVLSVLVNVCSVVVDPVSVLVSQLVVLVVQLVVLVVVLVVLVVVCVVPVPPHDPVNNVVSVVSNVLSVVSNVCSVDVVNVVDPVSVVVSVVVVVVVVVVVVVVVVVVVVVPPDDD

Mean predicted aligned error: 16.29 Å

Nearest PDB structures (foldseek):
  5j1h-assembly1_A  TM=3.352E-01  e=3.489E+00  Homo sapiens
  6zsj-assembly1_C  TM=3.882E-01  e=8.329E+00  Homo sapiens

pLDDT: mean 71.44, std 17.95, range [35.06, 96.31]

Secondary structure (DSSP, 8-state):
-------SSSSTTTTTSSSSSSS-----PPPPPS--TTTHHHHHHHHHHHHHHHHHHHHHHHHHHHHHSSS-SS-HHHHHHHHHHHHHHHHHHHHHHHT-THHHHHHHHHHHHHHHHHHHHHHHHHHHHHHH-TTTS-HHHHHHHHHHHHHHHHHHHHHH-GGG--SHHHHHHHHHHHHHHHHHHHHHHHHHHHTT----

Radius of gyration: 22.81 Å; Cα contacts (8 Å, |Δi|>4): 85; chains: 1; bounding box: 64×52×59 Å